Protein AF-J7G1R8-F1 (afdb_monomer_lite)

Organism: NCBI:txid1195612

pLDDT: mean 70.23, std 23.1, range [23.67, 97.12]

Radius of gyration: 23.49 Å; chains: 1; bounding box: 57×50×74 Å

Secondary structure (DSSP, 8-state):
--SS-PPP-----------------------------PPPP----TTGGG---HHHHHHHSPPTTS-HHHHHHHHHT---HHHHHHHHHHTTTT-SHHHHHHHHHHHHHHHH-TTTTHHHHHHHHHHHHHHHHHHHHHHHHHHHHHHHHHHHHHHHHS---HHHHHHHH-SSHHHHHHHHHHHHHHHHHHHHHHHHS-TT---HHHHHHHHHHHHHHH-HHHHHHS-HHHHHHHHHHHT---GGG--TTHHHHHHHHHHHHHHHTTS-HHHHHHHHHHHHHHHHHHHHHHH---GGGGGGTS--PPPP--SS--TTTT-----

Sequence (323 aa):
MFFFIPIYLPGFQSGKNLNRKINSKFNDISFYKLKKKTKPLIQCNKNDWNLIEPNLRKSYKFNIDESVEKSIVKFQLVENPNSFYDFCFINREYLNYCFLYRLTAFKLRTETDLKIKRQTKKIEDFRKKILNNITFIDQPVSQGLILGEKRIKEILQCSLSEKEILGKIGDDIPSISCFWVVLNAALSAWEKKVNVEAPQSHPETYVKLKKIKKIFSHSTKHQKMLVLELKYIDTVLYEKENLAEITNHEADIIEGIRLLNSQLEKLPSNSYAPLLEKTLLINNQILEKKFGSIFKNLNNFGINFPLSKIETNSRLIEIQKNE

Structure (mmCIF, N/CA/C/O backbone):
data_AF-J7G1R8-F1
#
_entry.id   AF-J7G1R8-F1
#
loop_
_atom_site.group_PDB
_atom_site.id
_atom_site.type_symbol
_atom_site.label_atom_id
_atom_site.label_alt_id
_atom_site.label_comp_id
_atom_site.label_asym_id
_atom_site.label_entity_id
_atom_site.label_seq_id
_atom_site.pdbx_PDB_ins_code
_atom_site.Cartn_x
_atom_site.Cartn_y
_atom_site.Cartn_z
_atom_site.occupancy
_atom_site.B_iso_or_equiv
_atom_site.auth_seq_id
_atom_site.auth_comp_id
_atom_site.auth_asym_id
_atom_site.auth_atom_id
_atom_site.pdbx_PDB_model_num
ATOM 1 N N . MET A 1 1 ? -15.250 -4.584 -8.749 1.00 28.78 1 MET A N 1
ATOM 2 C CA . MET A 1 1 ? -14.465 -3.652 -7.909 1.00 28.78 1 MET A CA 1
ATOM 3 C C . MET A 1 1 ? -13.434 -4.495 -7.170 1.00 28.78 1 MET A C 1
ATOM 5 O O . MET A 1 1 ? -13.705 -4.963 -6.076 1.00 28.78 1 MET A O 1
ATOM 9 N N . PHE A 1 2 ? -12.322 -4.808 -7.839 1.00 30.83 2 PHE A N 1
ATOM 10 C CA . PHE A 1 2 ? -11.245 -5.642 -7.299 1.00 30.83 2 PHE A CA 1
ATOM 11 C C . PHE A 1 2 ? -10.143 -4.698 -6.851 1.00 30.83 2 PHE A C 1
ATOM 13 O O . PHE A 1 2 ? -9.563 -4.026 -7.698 1.00 30.83 2 PHE A O 1
ATOM 20 N N . PHE A 1 3 ? -9.922 -4.577 -5.544 1.00 41.44 3 PHE A N 1
ATOM 21 C CA . PHE A 1 3 ? -8.870 -3.690 -5.054 1.00 41.44 3 PHE A CA 1
ATOM 22 C C . PHE A 1 3 ? -7.502 -4.364 -4.999 1.00 41.44 3 PHE A C 1
ATOM 24 O O . PHE A 1 3 ? -6.518 -3.671 -5.209 1.00 41.44 3 PHE A O 1
ATOM 31 N N . PHE A 1 4 ? -7.423 -5.688 -4.868 1.00 36.41 4 PHE A N 1
ATOM 32 C CA . PHE A 1 4 ? -6.176 -6.442 -5.001 1.00 36.41 4 PHE A CA 1
ATOM 33 C C . PHE A 1 4 ? -6.547 -7.853 -5.506 1.00 36.41 4 PHE A C 1
ATOM 35 O O . PHE A 1 4 ? -7.123 -8.632 -4.761 1.00 36.41 4 PHE A O 1
ATOM 42 N N . ILE A 1 5 ? -6.307 -8.122 -6.801 1.00 32.41 5 ILE A N 1
ATOM 43 C CA . ILE A 1 5 ? -6.455 -9.417 -7.519 1.00 32.41 5 ILE A CA 1
ATOM 44 C C . ILE A 1 5 ? -7.897 -9.993 -7.618 1.00 32.41 5 ILE A C 1
ATOM 46 O O . ILE A 1 5 ? -8.641 -10.051 -6.642 1.00 32.41 5 ILE A O 1
ATOM 50 N N . PRO A 1 6 ? -8.357 -10.451 -8.803 1.00 33.84 6 PRO A N 1
ATOM 51 C CA . PRO A 1 6 ? -9.607 -11.197 -8.906 1.00 33.84 6 PRO A CA 1
ATOM 52 C C . PRO A 1 6 ? -9.412 -12.657 -8.498 1.00 33.84 6 PRO A C 1
ATOM 54 O O . PRO A 1 6 ? -8.740 -13.415 -9.195 1.00 33.84 6 PRO A O 1
ATOM 57 N N . ILE A 1 7 ? -10.082 -13.067 -7.421 1.00 33.06 7 ILE A N 1
ATOM 58 C CA . ILE A 1 7 ? -10.315 -14.482 -7.130 1.00 33.06 7 ILE A CA 1
ATOM 59 C C . ILE A 1 7 ? -11.412 -14.985 -8.075 1.00 33.06 7 ILE A C 1
ATOM 61 O O . ILE A 1 7 ? -12.527 -14.458 -8.109 1.00 33.06 7 ILE A O 1
ATOM 65 N N . TYR A 1 8 ? -11.075 -16.017 -8.847 1.00 28.31 8 TYR A N 1
ATOM 66 C CA . TYR A 1 8 ? -12.028 -16.899 -9.511 1.00 28.31 8 TYR A CA 1
ATOM 67 C C . TYR A 1 8 ? -12.950 -17.529 -8.455 1.00 28.31 8 TYR A C 1
ATOM 69 O O . TYR A 1 8 ? -12.495 -18.303 -7.619 1.00 28.31 8 TYR A O 1
ATOM 77 N N . LEU A 1 9 ? -14.250 -17.242 -8.516 1.00 25.75 9 LEU A N 1
ATOM 78 C CA . LEU A 1 9 ? -15.276 -18.071 -7.881 1.00 25.75 9 LEU A CA 1
ATOM 79 C C . LEU A 1 9 ? -15.760 -19.090 -8.926 1.00 25.75 9 LEU A C 1
ATOM 81 O O . LEU A 1 9 ? -16.360 -18.678 -9.923 1.00 25.75 9 LEU A O 1
ATOM 85 N N . PRO A 1 10 ? -15.510 -20.402 -8.763 1.00 24.16 10 PRO A N 1
ATOM 86 C CA . PRO A 1 10 ? -16.123 -21.401 -9.621 1.00 24.16 10 PRO A CA 1
ATOM 87 C C . PRO A 1 10 ? -17.596 -21.539 -9.221 1.00 24.16 10 PRO A C 1
ATOM 89 O O . PRO A 1 10 ? -17.907 -21.860 -8.078 1.00 24.16 10 PRO A O 1
ATOM 92 N N . GLY A 1 11 ? -18.504 -21.302 -10.169 1.00 28.11 11 GLY A N 1
ATOM 93 C CA . GLY A 1 11 ? -19.921 -21.644 -10.012 1.00 28.11 11 GLY A CA 1
ATOM 94 C C . GLY A 1 11 ? -20.884 -20.461 -9.972 1.00 28.11 11 GLY A C 1
ATOM 95 O O . GLY A 1 11 ? -21.587 -20.272 -8.988 1.00 28.11 11 GLY A O 1
ATOM 96 N N . PHE A 1 12 ? -20.996 -19.719 -11.074 1.00 24.77 12 PHE A N 1
ATOM 97 C CA . PHE A 1 12 ? -22.236 -19.005 -11.388 1.00 24.77 12 PHE A CA 1
ATOM 98 C C . PHE A 1 12 ? -22.553 -19.178 -12.877 1.00 24.77 12 PHE A C 1
ATOM 100 O O . PHE A 1 12 ? -22.028 -18.480 -13.741 1.00 24.77 12 PHE A O 1
ATOM 107 N N . GLN A 1 13 ? -23.388 -20.174 -13.179 1.00 33.22 13 GLN A N 1
ATOM 108 C CA . GLN A 1 13 ? -24.055 -20.287 -14.471 1.00 33.22 13 GLN A CA 1
ATOM 109 C C . GLN A 1 13 ? -25.223 -19.298 -14.515 1.00 33.22 13 GLN A C 1
ATOM 111 O O . GLN A 1 13 ? -26.131 -19.363 -13.695 1.00 33.22 13 GLN A O 1
ATOM 116 N N . SER A 1 14 ? -25.213 -18.410 -15.502 1.00 26.56 14 SER A N 1
ATOM 117 C CA . SER A 1 14 ? -26.389 -17.709 -16.029 1.00 26.56 14 SER A CA 1
ATOM 118 C C . SER A 1 14 ? -25.921 -17.044 -17.327 1.00 26.56 14 SER A C 1
ATOM 120 O O . SER A 1 14 ? -25.011 -16.230 -17.293 1.00 26.56 14 SER A O 1
ATOM 122 N N . GLY A 1 15 ? -26.376 -17.380 -18.529 1.00 25.33 15 GLY A N 1
ATOM 123 C CA . GLY A 1 15 ? -27.743 -17.698 -18.907 1.00 25.33 15 GLY A CA 1
ATOM 124 C C . GLY A 1 15 ? -28.253 -16.596 -19.844 1.00 25.33 15 GLY A C 1
ATOM 125 O O . GLY A 1 15 ? -28.649 -15.540 -19.377 1.00 25.33 15 GLY A O 1
ATOM 126 N N . LYS A 1 16 ? -28.282 -16.910 -21.148 1.00 28.16 16 LYS A N 1
ATOM 127 C CA . LYS A 1 16 ? -29.119 -16.336 -22.227 1.00 28.16 16 LYS A CA 1
ATOM 128 C C . LYS A 1 16 ? -28.797 -14.938 -22.806 1.00 28.16 16 LYS A C 1
ATOM 130 O O . LYS A 1 16 ? -29.025 -13.902 -22.200 1.00 28.16 16 LYS A O 1
ATOM 135 N N . ASN A 1 17 ? -28.393 -14.985 -24.083 1.00 30.91 17 ASN A N 1
ATOM 136 C CA . ASN A 1 17 ? -28.860 -14.211 -25.246 1.00 30.91 17 ASN A CA 1
ATOM 137 C C . ASN A 1 17 ? -29.580 -12.874 -25.014 1.00 30.91 17 ASN A C 1
ATOM 139 O O . ASN A 1 17 ? -30.715 -12.867 -24.548 1.00 30.91 17 ASN A O 1
ATOM 143 N N . LEU A 1 18 ? -29.054 -11.803 -25.622 1.00 26.27 18 LEU A N 1
ATOM 144 C CA . LEU A 1 18 ? -29.906 -10.818 -26.295 1.00 26.27 18 LEU A CA 1
ATOM 145 C C . LEU A 1 18 ? -29.179 -10.135 -27.469 1.00 26.27 18 LEU A C 1
ATOM 147 O O . LEU A 1 18 ? -28.314 -9.282 -27.299 1.00 26.27 18 LEU A O 1
ATOM 151 N N . ASN A 1 19 ? -29.581 -10.534 -28.678 1.00 27.33 19 ASN A N 1
ATOM 152 C CA . ASN A 1 19 ? -29.345 -9.840 -29.942 1.00 27.33 19 ASN A CA 1
ATOM 153 C C . ASN A 1 19 ? -29.945 -8.429 -29.902 1.00 27.33 19 ASN A C 1
ATOM 155 O O . ASN A 1 19 ? -31.133 -8.305 -29.614 1.00 27.33 19 ASN A O 1
ATOM 159 N N . ARG A 1 20 ? -29.202 -7.406 -30.344 1.00 28.00 20 ARG A N 1
ATOM 160 C CA . ARG A 1 20 ? -29.782 -6.199 -30.966 1.00 28.00 20 ARG A CA 1
ATOM 161 C C . ARG A 1 20 ? -28.838 -5.611 -32.025 1.00 28.00 20 ARG A C 1
ATOM 163 O O . ARG A 1 20 ? -27.829 -4.995 -31.707 1.00 28.00 20 ARG A O 1
ATOM 170 N N . LYS A 1 21 ? -29.222 -5.792 -33.295 1.00 26.50 21 LYS A N 1
ATOM 171 C CA . LYS A 1 21 ? -28.851 -4.950 -34.448 1.00 26.50 21 LYS A 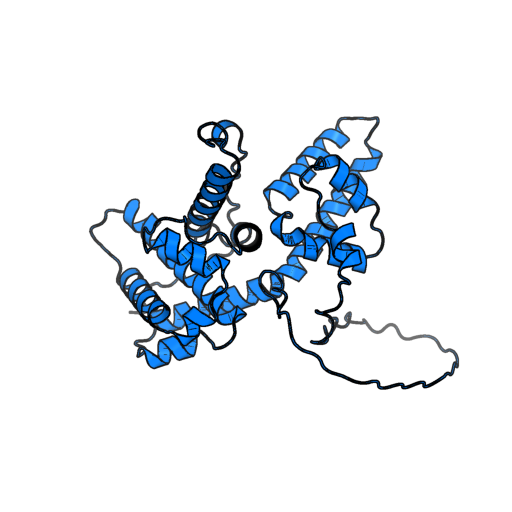CA 1
ATOM 172 C C . L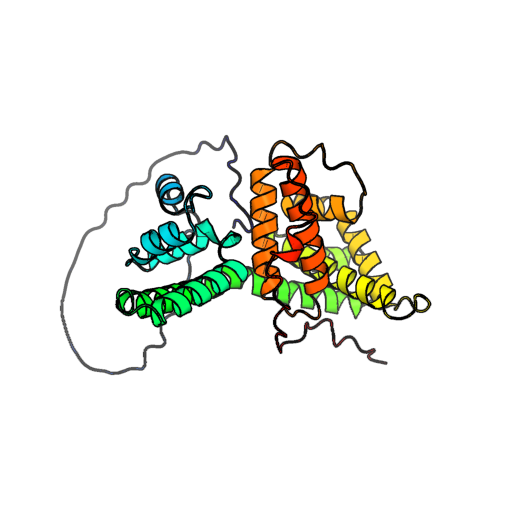YS A 1 21 ? -29.556 -3.597 -34.325 1.00 26.50 21 LYS A C 1
ATOM 174 O O . LYS A 1 21 ? -30.759 -3.648 -34.102 1.00 26.50 21 LYS A O 1
ATOM 179 N N . ILE A 1 22 ? -28.890 -2.471 -34.622 1.00 27.11 22 ILE A N 1
ATOM 180 C CA . ILE A 1 22 ? -29.472 -1.318 -35.353 1.00 27.11 22 ILE A CA 1
ATOM 181 C C . ILE A 1 22 ? -28.384 -0.635 -36.211 1.00 27.11 22 ILE A C 1
ATOM 183 O O . ILE A 1 22 ? -27.266 -0.409 -35.760 1.00 27.11 22 ILE A O 1
ATOM 187 N N . ASN A 1 23 ? -28.765 -0.346 -37.459 1.00 24.30 23 ASN A N 1
ATOM 188 C CA . ASN A 1 23 ? -28.020 0.241 -38.576 1.00 24.30 23 ASN A CA 1
ATOM 189 C C . ASN A 1 23 ? -27.950 1.789 -38.574 1.00 24.30 23 ASN A C 1
ATOM 191 O O . ASN A 1 23 ? -28.878 2.451 -38.127 1.00 24.30 23 ASN A O 1
ATOM 195 N N . SER A 1 24 ? -26.897 2.301 -39.233 1.00 26.92 24 SER A N 1
ATOM 196 C CA . SER A 1 24 ? -26.811 3.421 -40.209 1.00 26.92 24 SER A CA 1
ATOM 197 C C . SER A 1 24 ? -27.509 4.779 -39.972 1.00 26.92 24 SER A C 1
ATOM 199 O O . SER A 1 24 ? -28.735 4.841 -39.933 1.00 26.92 24 SER A O 1
ATOM 201 N N . LYS A 1 25 ? -26.761 5.887 -40.124 1.00 25.50 25 LYS A N 1
ATOM 202 C CA . LYS A 1 25 ? -26.709 6.722 -41.357 1.00 25.50 25 LYS A CA 1
ATOM 203 C C . LYS A 1 25 ? -25.821 7.970 -41.174 1.00 25.50 25 LYS A C 1
ATOM 205 O O . LYS A 1 25 ? -25.826 8.602 -40.125 1.00 25.50 25 LYS A O 1
ATOM 210 N N . PHE A 1 26 ? -25.082 8.287 -42.236 1.00 26.30 26 PHE A N 1
ATOM 211 C CA . PHE A 1 26 ? -24.346 9.529 -42.493 1.00 26.30 26 PHE A CA 1
ATOM 212 C C . PHE A 1 26 ? -25.288 10.731 -42.691 1.00 26.30 26 PHE A C 1
ATOM 214 O O . PHE A 1 26 ? -26.373 10.553 -43.246 1.00 26.30 26 PHE A O 1
ATOM 221 N N . ASN A 1 27 ? -24.837 11.940 -42.325 1.00 24.23 27 ASN A N 1
ATOM 222 C CA . ASN A 1 27 ? -24.759 13.087 -43.244 1.00 24.23 27 ASN A CA 1
ATOM 223 C C . ASN A 1 27 ? -23.961 14.270 -42.657 1.00 24.23 27 ASN A C 1
ATOM 225 O O . ASN A 1 27 ? -23.720 14.362 -41.455 1.00 24.23 27 ASN A O 1
ATOM 229 N N . ASP A 1 28 ? -23.543 15.124 -43.585 1.00 25.61 28 ASP A N 1
ATOM 230 C CA . ASP A 1 28 ? -22.376 16.001 -43.626 1.00 25.61 28 ASP A CA 1
ATOM 231 C C . ASP A 1 28 ? -22.497 17.427 -43.031 1.00 25.61 28 ASP A C 1
ATOM 233 O O . ASP A 1 28 ? -23.560 18.037 -43.010 1.00 25.61 28 ASP A O 1
ATOM 237 N N . ILE A 1 29 ? -21.314 17.940 -42.646 1.00 27.05 29 ILE A N 1
ATOM 238 C CA . ILE A 1 29 ? -20.720 19.292 -42.825 1.00 27.05 29 ILE A CA 1
ATOM 239 C C . ILE A 1 29 ? -21.463 20.555 -42.317 1.00 27.05 29 ILE A C 1
ATOM 241 O O . ILE A 1 29 ? -22.460 21.000 -42.872 1.00 27.05 29 ILE A O 1
ATOM 245 N N . SER A 1 30 ? -20.823 21.291 -41.390 1.00 23.67 30 SER A N 1
ATOM 246 C CA . SER A 1 30 ? -20.343 22.678 -41.624 1.00 23.67 30 SER A CA 1
ATOM 247 C C . SER A 1 30 ? -19.532 23.243 -40.441 1.00 23.67 30 SER A C 1
ATOM 249 O O . SER A 1 30 ? -19.658 22.836 -39.288 1.00 23.67 30 SER A O 1
ATOM 251 N N . PHE A 1 31 ? -18.608 24.136 -40.791 1.00 26.23 31 PHE A N 1
ATOM 252 C CA . PHE A 1 31 ? -17.442 24.599 -40.039 1.00 26.23 31 PHE A CA 1
ATOM 253 C C . PHE A 1 31 ? -17.707 25.880 -39.210 1.00 26.23 31 PHE A C 1
ATOM 255 O O . PHE A 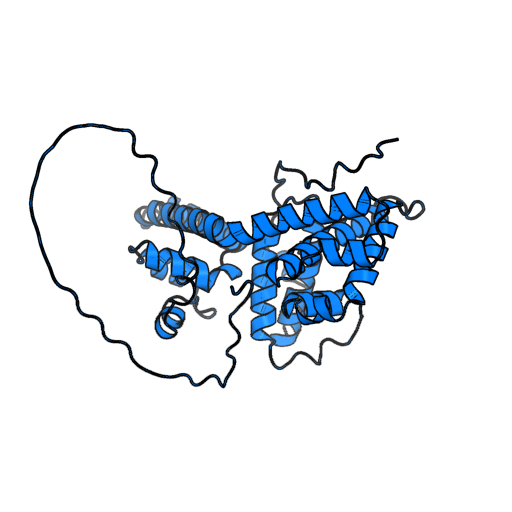1 31 ? -18.602 26.661 -39.509 1.00 26.23 31 PHE A O 1
ATOM 262 N N . TYR A 1 32 ? -16.807 26.124 -38.245 1.00 23.70 32 TYR A N 1
ATOM 263 C CA . TYR A 1 32 ? -16.575 27.340 -37.437 1.00 23.70 32 TYR A CA 1
ATOM 264 C C . TYR A 1 32 ? -17.467 27.613 -36.212 1.00 23.70 32 TYR A C 1
ATOM 266 O O . TYR A 1 32 ? -18.471 28.315 -36.265 1.00 23.70 32 TYR A O 1
ATOM 274 N N . LYS A 1 33 ? -16.943 27.227 -35.039 1.00 25.81 33 LYS A N 1
ATOM 275 C CA . LYS A 1 33 ? -16.678 28.159 -33.923 1.00 25.81 33 LYS A CA 1
ATOM 276 C C . LYS A 1 33 ? -15.764 27.490 -32.892 1.00 25.81 33 LYS A C 1
ATOM 278 O O . LYS A 1 33 ? -16.142 26.526 -32.230 1.00 25.81 33 LYS A O 1
ATOM 283 N N . LEU A 1 34 ? -14.551 28.027 -32.763 1.00 32.03 34 LEU A N 1
ATOM 284 C CA . LEU A 1 34 ? -13.609 27.754 -31.678 1.00 32.03 34 LEU A CA 1
ATOM 285 C C . LEU A 1 34 ? -14.272 28.089 -30.332 1.00 32.03 34 LEU A C 1
ATOM 287 O O . LEU A 1 34 ? -14.246 29.227 -29.873 1.00 32.03 34 LEU A O 1
ATOM 291 N N . LYS A 1 35 ? -14.870 27.088 -29.685 1.00 25.78 35 LYS A N 1
ATOM 292 C CA . LYS A 1 35 ? -15.133 27.103 -28.245 1.00 25.78 35 LYS A CA 1
ATOM 293 C C . LYS A 1 35 ? -14.132 26.168 -27.586 1.00 25.78 35 LYS A C 1
ATOM 295 O O . LYS A 1 35 ? -14.016 25.011 -27.984 1.00 25.78 35 LYS A O 1
ATOM 300 N N . LYS A 1 36 ? -13.408 26.693 -26.591 1.00 31.22 36 LYS A N 1
ATOM 301 C CA . LYS A 1 36 ? -12.546 25.945 -25.667 1.00 31.22 36 LYS A CA 1
ATOM 302 C C . LYS A 1 36 ? -13.295 24.692 -25.194 1.00 31.22 36 LYS A C 1
ATOM 304 O O . LYS A 1 36 ? -14.153 24.781 -24.322 1.00 31.22 36 LYS A O 1
ATOM 309 N N . LYS A 1 37 ? -12.993 23.536 -25.790 1.00 27.56 37 LYS A N 1
ATOM 310 C CA . LYS A 1 37 ? -13.440 22.241 -25.281 1.00 27.56 37 LYS A CA 1
ATOM 311 C C . LYS A 1 37 ? -12.572 21.926 -24.071 1.00 27.56 37 LYS A C 1
ATOM 313 O O . LYS A 1 37 ? -11.426 21.507 -24.209 1.00 27.56 37 LYS A O 1
ATOM 318 N N . THR A 1 38 ? -13.128 22.139 -22.885 1.00 31.05 38 THR A N 1
ATOM 319 C CA . THR A 1 38 ? -12.815 21.290 -21.739 1.00 31.05 38 THR A CA 1
ATOM 320 C C . THR A 1 38 ? -12.896 19.845 -22.228 1.00 31.05 38 THR A C 1
ATOM 322 O O . THR A 1 38 ? -13.922 19.420 -22.764 1.00 31.05 38 THR A O 1
ATOM 325 N N . LYS A 1 39 ? -11.781 19.106 -22.157 1.00 28.64 39 LYS A N 1
ATOM 326 C CA . LYS A 1 39 ? -11.807 17.662 -22.406 1.00 28.64 39 LYS A CA 1
ATOM 327 C C . LYS A 1 39 ? -12.874 17.081 -21.471 1.00 28.64 39 LYS A C 1
ATOM 329 O O . LYS A 1 39 ? -12.787 17.354 -20.272 1.00 28.64 39 LYS A O 1
ATOM 334 N N . PRO A 1 40 ? -13.874 16.338 -21.968 1.00 28.67 40 PRO A N 1
ATOM 335 C CA . PRO A 1 40 ? -14.771 15.643 -21.068 1.00 28.67 40 PRO A CA 1
ATOM 336 C C . PRO A 1 40 ? -13.919 14.669 -20.253 1.00 28.67 40 PRO A C 1
ATOM 338 O O . PRO A 1 40 ? -13.144 13.891 -20.815 1.00 28.67 40 PRO A O 1
ATOM 341 N N . LEU A 1 41 ? -14.027 14.766 -18.926 1.00 29.67 41 LEU A N 1
ATOM 342 C CA . LEU A 1 41 ? -13.663 13.678 -18.028 1.00 29.67 41 LEU A CA 1
ATOM 343 C C . LEU A 1 41 ? -14.315 12.424 -18.599 1.00 29.67 41 LEU A C 1
ATOM 345 O O . LEU A 1 41 ? -15.537 12.384 -18.746 1.00 29.67 41 LEU A O 1
ATOM 349 N N . ILE A 1 42 ? -13.493 11.450 -18.983 1.00 32.44 42 ILE A N 1
ATOM 350 C CA . ILE A 1 42 ? -13.954 10.126 -19.379 1.00 32.44 42 ILE A CA 1
ATOM 351 C C . ILE A 1 42 ? -14.781 9.618 -18.196 1.00 32.44 42 ILE A C 1
ATOM 353 O O . ILE A 1 42 ? -14.235 9.284 -17.144 1.00 32.44 42 ILE A O 1
ATOM 357 N N . GLN A 1 43 ? -16.107 9.652 -18.334 1.00 27.83 43 GLN A N 1
ATOM 358 C CA . GLN A 1 43 ? -17.014 8.986 -17.414 1.00 27.83 43 GLN A CA 1
ATOM 359 C C . GLN A 1 43 ? -16.768 7.496 -17.605 1.00 27.83 43 GLN A C 1
ATOM 361 O O . GLN A 1 43 ? -17.236 6.890 -18.563 1.00 27.83 43 GLN A O 1
ATOM 366 N N . CYS A 1 44 ? -15.953 6.938 -16.717 1.00 30.47 44 CYS A N 1
ATOM 367 C CA . CYS A 1 44 ? -15.704 5.513 -16.650 1.00 30.47 44 CYS A CA 1
ATOM 368 C C . CYS A 1 44 ? -17.017 4.848 -16.221 1.00 30.47 44 CYS A C 1
ATOM 370 O O . CYS A 1 44 ? -17.455 5.004 -15.075 1.00 30.47 44 CYS A O 1
ATOM 372 N N . ASN A 1 45 ? -17.688 4.170 -17.153 1.00 28.42 45 ASN A N 1
ATOM 373 C CA . ASN A 1 45 ? -18.884 3.408 -16.837 1.00 28.42 45 ASN A CA 1
ATOM 374 C C . ASN A 1 45 ? -18.488 2.284 -15.872 1.00 28.42 45 ASN A C 1
ATOM 376 O O . ASN A 1 45 ? -17.463 1.626 -16.043 1.00 28.42 45 ASN A O 1
ATOM 380 N N . LYS A 1 46 ? -19.316 2.024 -14.852 1.00 32.81 46 LYS A N 1
ATOM 381 C CA . LYS A 1 46 ? -19.072 0.977 -13.838 1.00 32.81 46 LYS A CA 1
ATOM 382 C C . LYS A 1 46 ? -18.868 -0.436 -14.428 1.00 32.81 46 LYS A C 1
ATOM 384 O O . LYS A 1 46 ? -18.403 -1.313 -13.705 1.00 32.81 46 LYS A O 1
ATOM 389 N N . ASN A 1 47 ? -19.157 -0.638 -15.716 1.00 34.38 47 ASN A N 1
ATOM 390 C CA . ASN A 1 47 ? -19.076 -1.916 -16.424 1.00 34.38 47 ASN A CA 1
ATOM 391 C C . ASN A 1 47 ? -17.777 -2.138 -17.227 1.00 34.38 47 ASN A C 1
ATOM 393 O O . ASN A 1 47 ? -17.552 -3.261 -17.668 1.00 34.38 47 ASN A O 1
ATOM 397 N N . ASP A 1 48 ? -16.899 -1.138 -17.377 1.00 35.44 48 ASP A N 1
ATOM 398 C CA . ASP A 1 48 ? -15.685 -1.278 -18.210 1.00 35.44 48 ASP A CA 1
ATOM 399 C C . ASP A 1 48 ? -14.543 -2.045 -17.509 1.00 35.44 48 ASP A C 1
ATOM 401 O O . ASP A 1 48 ? -13.569 -2.460 -18.129 1.00 35.44 48 ASP A O 1
ATOM 405 N N . TRP A 1 49 ? -14.678 -2.306 -16.207 1.00 39.31 49 TRP A N 1
ATOM 406 C CA . TRP A 1 49 ? -13.624 -2.897 -15.374 1.00 39.31 49 TRP A CA 1
ATOM 407 C C . TRP A 1 49 ? -13.540 -4.432 -15.433 1.00 39.31 49 TRP A C 1
ATOM 409 O O . TRP A 1 49 ? -12.665 -5.021 -14.800 1.00 39.31 49 TRP A O 1
ATOM 419 N N . ASN A 1 50 ? -14.430 -5.085 -16.189 1.00 40.41 50 ASN A N 1
ATOM 420 C CA . ASN A 1 50 ? -14.446 -6.541 -16.388 1.00 40.41 50 ASN A CA 1
ATOM 421 C C . ASN A 1 50 ? -13.832 -6.991 -17.734 1.00 40.41 50 ASN A C 1
ATOM 423 O O . ASN A 1 50 ? -13.978 -8.152 -18.105 1.00 40.41 50 ASN A O 1
ATOM 427 N N . LEU A 1 51 ? -13.144 -6.114 -18.473 1.00 46.03 51 LEU A N 1
ATOM 428 C CA . LEU A 1 51 ? -12.792 -6.345 -19.883 1.00 46.03 51 LEU A CA 1
ATOM 429 C C . LEU A 1 51 ? -11.283 -6.427 -20.160 1.00 46.03 51 LEU A C 1
ATOM 431 O O . LEU A 1 51 ? -10.801 -5.847 -21.125 1.00 46.03 51 LEU A O 1
ATOM 435 N N . ILE A 1 52 ? -10.524 -7.190 -19.371 1.00 51.50 52 ILE A N 1
ATOM 436 C CA . ILE A 1 52 ? -9.247 -7.708 -19.888 1.00 51.50 52 ILE A CA 1
ATOM 437 C C . ILE A 1 52 ? -9.425 -9.200 -20.099 1.00 51.50 52 ILE A C 1
ATOM 439 O O . ILE A 1 52 ? -9.483 -9.961 -19.129 1.00 51.50 52 ILE A O 1
ATOM 443 N N . GLU A 1 53 ? -9.523 -9.611 -21.364 1.00 50.59 53 GLU A N 1
ATOM 444 C CA . GLU A 1 53 ? -9.631 -11.025 -21.706 1.00 50.59 53 GLU A CA 1
ATOM 445 C C . GLU A 1 53 ? -8.477 -11.812 -21.053 1.00 50.59 53 GLU A C 1
ATOM 447 O O . GLU A 1 53 ? -7.325 -11.358 -21.075 1.00 50.59 53 GLU A O 1
ATOM 452 N N . PRO A 1 54 ? -8.730 -13.006 -20.489 1.00 54.81 54 PRO A N 1
ATOM 453 C CA . PRO A 1 54 ? -7.702 -13.809 -19.820 1.00 54.81 54 PRO A CA 1
ATOM 454 C C . PRO A 1 54 ? -6.456 -14.065 -20.684 1.00 54.81 54 PRO A C 1
ATOM 456 O O . PRO A 1 54 ? -5.342 -14.158 -20.166 1.00 54.81 54 PRO A O 1
ATOM 459 N N . ASN A 1 55 ? -6.636 -14.131 -22.005 1.00 53.16 55 ASN A N 1
ATOM 460 C CA . ASN A 1 55 ? -5.557 -14.311 -22.973 1.00 53.16 55 ASN A CA 1
ATOM 461 C C . ASN A 1 55 ? -4.678 -13.056 -23.112 1.00 53.16 55 ASN A C 1
ATOM 463 O O . ASN A 1 55 ? -3.454 -13.179 -23.152 1.00 53.16 55 ASN A O 1
ATOM 467 N N . LEU A 1 56 ? -5.273 -11.856 -23.082 1.00 56.47 56 LEU A N 1
ATOM 468 C CA . LEU A 1 56 ? -4.541 -10.583 -23.078 1.00 56.47 56 LEU A CA 1
ATOM 469 C C . LEU A 1 56 ? -3.745 -10.397 -21.777 1.00 56.47 56 LEU A C 1
ATOM 471 O O . LEU A 1 56 ? -2.620 -9.897 -21.798 1.00 56.47 56 LEU A O 1
ATOM 475 N N . ARG A 1 57 ? -4.266 -10.876 -20.636 1.00 60.12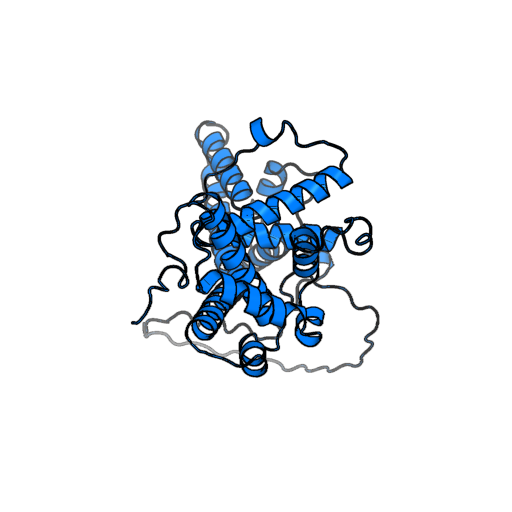 57 ARG A N 1
ATOM 476 C CA . ARG A 1 57 ? -3.516 -10.840 -19.368 1.00 60.12 57 ARG A CA 1
ATOM 477 C C . ARG A 1 57 ? -2.193 -11.595 -19.439 1.00 60.12 57 ARG A C 1
ATOM 479 O O . ARG A 1 57 ? -1.177 -11.078 -18.981 1.00 60.12 57 ARG A O 1
ATOM 486 N N . LYS A 1 58 ? -2.188 -12.791 -20.036 1.00 64.19 58 LYS A N 1
ATOM 487 C CA . LYS A 1 58 ? -0.965 -13.596 -20.189 1.00 64.19 58 LYS A CA 1
ATOM 488 C C . LYS A 1 58 ? 0.062 -12.929 -21.105 1.00 64.19 58 LYS A C 1
ATOM 490 O O . LYS A 1 58 ? 1.251 -13.040 -20.838 1.00 64.19 58 LYS A O 1
ATOM 495 N N . SER A 1 59 ? -0.371 -12.222 -22.151 1.00 65.12 59 SER A N 1
ATOM 496 C CA . SER A 1 59 ? 0.558 -11.547 -23.068 1.00 65.12 59 SER A CA 1
ATOM 497 C C . SER A 1 59 ? 1.234 -10.313 -22.466 1.00 65.12 59 SER A C 1
ATOM 499 O O . SER A 1 59 ? 2.353 -9.988 -22.867 1.00 65.12 59 SER A O 1
ATOM 501 N N . TYR A 1 60 ? 0.575 -9.635 -21.518 1.00 70.94 60 TYR A N 1
ATOM 502 C CA . TYR A 1 60 ? 1.084 -8.401 -20.912 1.00 70.94 60 TYR A CA 1
ATOM 503 C C . TYR A 1 60 ? 1.782 -8.593 -19.564 1.00 70.94 60 TYR A C 1
ATOM 505 O O . TYR A 1 60 ? 2.516 -7.694 -19.161 1.00 70.94 60 TYR A O 1
ATOM 513 N N . LYS A 1 61 ? 1.577 -9.710 -18.855 1.00 74.12 61 LYS A N 1
ATOM 514 C CA . LYS A 1 61 ? 2.223 -9.940 -17.553 1.00 74.12 61 LYS A CA 1
ATOM 515 C C . LYS A 1 61 ? 3.745 -10.054 -17.719 1.00 74.12 61 LYS A C 1
ATOM 517 O O . LYS A 1 61 ? 4.223 -10.709 -18.647 1.00 74.12 61 LYS A O 1
ATOM 522 N N . PHE A 1 62 ? 4.505 -9.409 -16.835 1.00 71.00 62 PHE A N 1
ATOM 523 C CA . PHE A 1 62 ? 5.952 -9.564 -16.770 1.00 71.00 62 PHE A CA 1
ATOM 524 C C . PHE A 1 62 ? 6.284 -11.034 -16.550 1.00 71.00 62 PHE A C 1
ATOM 526 O O . PHE A 1 62 ? 5.762 -11.672 -15.632 1.00 71.00 62 PHE A O 1
ATOM 533 N N . ASN A 1 63 ? 7.176 -11.558 -17.384 1.00 68.62 63 ASN A N 1
ATOM 534 C CA . ASN A 1 63 ? 7.802 -12.830 -17.094 1.00 68.62 63 ASN A CA 1
ATOM 535 C C . ASN A 1 63 ? 8.940 -12.574 -16.101 1.00 68.62 63 ASN A C 1
ATOM 537 O O . ASN A 1 63 ? 9.887 -11.861 -16.421 1.00 68.62 63 ASN A O 1
ATOM 541 N N . ILE A 1 64 ? 8.828 -13.130 -14.896 1.00 62.00 64 ILE A N 1
ATOM 542 C CA . ILE A 1 64 ? 9.812 -12.946 -13.820 1.00 62.00 64 ILE A CA 1
ATOM 543 C C . ILE A 1 64 ? 11.172 -13.554 -14.211 1.00 62.00 64 ILE A C 1
ATOM 545 O O . ILE A 1 64 ? 12.206 -13.066 -13.761 1.00 62.00 64 ILE A O 1
ATOM 549 N N . ASP A 1 65 ? 11.172 -14.551 -15.102 1.00 61.75 65 ASP A N 1
ATOM 550 C CA . ASP A 1 65 ? 12.384 -15.201 -15.617 1.00 61.75 65 ASP A CA 1
ATOM 551 C C . ASP A 1 65 ? 13.062 -14.395 -16.742 1.00 61.75 65 ASP A C 1
ATOM 553 O O . ASP A 1 65 ? 14.188 -14.687 -17.151 1.00 61.75 65 ASP A O 1
ATOM 557 N N . GLU A 1 66 ? 12.387 -13.373 -17.276 1.00 67.19 66 GLU A N 1
ATOM 558 C CA .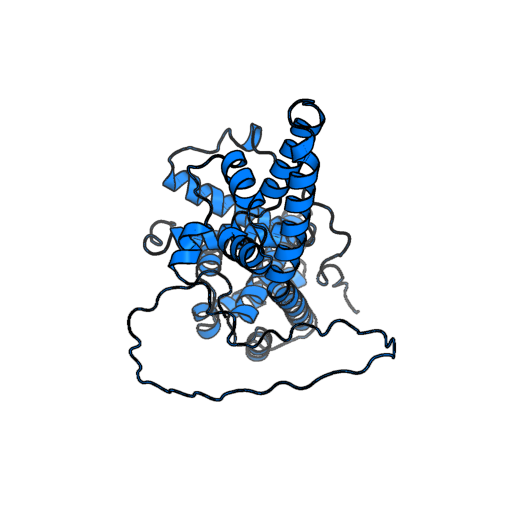 GLU A 1 66 ? 12.921 -12.509 -18.323 1.00 67.19 66 GLU A CA 1
ATOM 559 C C . GLU A 1 66 ? 13.661 -11.312 -17.710 1.00 67.19 66 GLU A C 1
ATOM 561 O O . GLU A 1 66 ? 13.231 -10.721 -16.718 1.00 67.19 66 GLU A O 1
ATOM 566 N N . SER A 1 67 ? 14.789 -10.909 -18.309 1.00 66.62 67 SER A N 1
ATOM 567 C CA . SER A 1 67 ? 15.513 -9.742 -17.803 1.00 66.62 67 SER A CA 1
ATOM 568 C C . SER A 1 67 ? 14.643 -8.485 -17.906 1.00 66.62 67 SER A C 1
ATOM 570 O O . SER A 1 67 ? 13.860 -8.307 -18.849 1.00 66.62 67 SER A O 1
ATOM 572 N N . VAL A 1 68 ? 14.801 -7.582 -16.936 1.00 62.03 68 VAL A N 1
ATOM 573 C CA . VAL A 1 68 ? 14.061 -6.314 -16.890 1.00 62.03 68 VAL A CA 1
ATOM 574 C C . VAL A 1 68 ? 14.267 -5.534 -18.192 1.00 62.03 68 VAL A C 1
ATOM 576 O O . VAL A 1 68 ? 13.317 -4.975 -18.727 1.00 62.03 68 VAL A O 1
ATOM 579 N N . GLU A 1 69 ? 15.472 -5.562 -18.763 1.00 65.88 69 GLU A N 1
ATOM 580 C CA . GLU A 1 69 ? 15.805 -4.921 -20.037 1.00 65.88 69 GLU A CA 1
ATOM 581 C C . GLU A 1 69 ? 15.023 -5.499 -21.219 1.00 65.88 69 GLU A C 1
ATOM 583 O O . GLU A 1 69 ? 14.484 -4.734 -22.019 1.00 65.88 69 GLU A O 1
ATOM 588 N N . LYS A 1 70 ? 14.922 -6.830 -21.332 1.00 69.06 70 LYS A N 1
ATOM 589 C CA . LYS A 1 70 ? 14.148 -7.474 -22.404 1.00 69.06 70 LYS A CA 1
ATOM 590 C C . LYS A 1 70 ? 12.664 -7.143 -22.286 1.00 69.06 70 LYS A C 1
ATOM 592 O O . LYS A 1 70 ? 12.029 -6.778 -23.276 1.00 69.06 70 LYS A O 1
ATOM 597 N N . SER A 1 71 ? 12.151 -7.153 -21.058 1.00 66.50 71 SER A N 1
ATOM 598 C CA . SER A 1 71 ? 10.779 -6.747 -20.776 1.00 66.50 71 SER A CA 1
ATOM 599 C C . SER A 1 71 ? 10.533 -5.279 -21.158 1.00 66.50 71 SER A C 1
ATOM 601 O O . SER A 1 71 ? 9.562 -4.973 -21.844 1.00 66.50 71 SER A O 1
ATOM 603 N N . ILE A 1 72 ? 11.442 -4.362 -20.803 1.00 66.56 72 ILE A N 1
ATOM 604 C CA . ILE A 1 72 ? 11.359 -2.942 -21.189 1.00 66.56 72 ILE A CA 1
ATOM 605 C C . ILE A 1 72 ? 11.292 -2.788 -22.711 1.00 66.56 72 ILE A C 1
ATOM 607 O O . ILE A 1 72 ? 10.437 -2.056 -23.207 1.00 66.56 72 ILE A O 1
ATOM 611 N N . VAL A 1 73 ? 12.159 -3.480 -23.458 1.00 67.62 73 VAL A N 1
ATOM 612 C CA . VAL A 1 73 ? 12.175 -3.416 -24.929 1.00 67.62 73 VAL A CA 1
ATOM 613 C C . VAL A 1 73 ? 10.850 -3.903 -25.511 1.00 67.62 73 VAL A C 1
ATOM 615 O O . VAL A 1 73 ? 10.286 -3.237 -26.377 1.00 67.62 73 VAL A O 1
ATOM 618 N N . LYS A 1 74 ? 10.313 -5.016 -25.003 1.00 68.75 74 LYS A N 1
ATOM 619 C CA . LYS A 1 74 ? 9.027 -5.572 -25.440 1.00 68.75 74 LYS A CA 1
ATOM 620 C C . LYS A 1 74 ? 7.873 -4.586 -25.234 1.00 68.75 74 LYS A C 1
ATOM 622 O O . LYS A 1 74 ? 7.051 -4.408 -26.128 1.00 68.75 74 LYS A O 1
ATOM 627 N N . PHE A 1 75 ? 7.831 -3.902 -24.091 1.00 68.62 75 PHE A N 1
ATOM 628 C CA . PHE A 1 75 ? 6.730 -2.991 -23.761 1.00 68.62 75 PHE A CA 1
ATOM 629 C C . PHE A 1 75 ? 6.877 -1.583 -24.343 1.00 68.62 75 PHE A C 1
ATOM 631 O O . PHE A 1 75 ? 5.877 -0.889 -24.521 1.00 68.62 75 PHE A O 1
ATOM 638 N N . GLN A 1 76 ? 8.085 -1.170 -24.736 1.00 66.50 76 GLN A N 1
ATOM 639 C CA . GLN A 1 76 ? 8.279 0.042 -25.540 1.00 66.50 76 GLN A CA 1
ATOM 640 C C . GLN A 1 76 ? 7.601 -0.032 -26.915 1.00 66.50 76 GLN A C 1
ATOM 642 O O . GLN A 1 76 ? 7.333 1.013 -27.506 1.00 66.50 76 GLN A O 1
ATOM 647 N N . LEU A 1 77 ? 7.322 -1.239 -27.419 1.00 64.69 77 LEU A N 1
ATOM 648 C CA . LEU A 1 77 ? 6.656 -1.468 -28.704 1.00 64.69 77 LEU A CA 1
ATOM 649 C C . LEU A 1 77 ? 5.123 -1.380 -28.616 1.00 64.69 77 LEU A C 1
ATOM 651 O O . LEU A 1 77 ? 4.446 -1.449 -29.638 1.00 64.69 77 LEU A O 1
ATOM 655 N N . VAL A 1 78 ? 4.557 -1.212 -27.415 1.00 68.44 78 VAL A N 1
ATOM 656 C CA . VAL A 1 78 ? 3.109 -1.052 -27.236 1.00 68.44 78 VAL A CA 1
ATOM 657 C C . VAL A 1 78 ? 2.718 0.393 -27.560 1.00 68.44 78 VAL A C 1
ATOM 659 O O . VAL A 1 78 ? 2.847 1.302 -26.737 1.00 68.44 78 VAL A O 1
ATOM 662 N N . GLU A 1 79 ? 2.254 0.614 -28.791 1.00 62.75 79 GLU A N 1
ATOM 663 C CA . GLU A 1 79 ? 1.872 1.945 -29.286 1.00 62.75 79 GLU A CA 1
ATOM 664 C C . GLU A 1 79 ? 0.435 2.345 -28.919 1.00 62.75 79 GLU A C 1
ATOM 666 O O . GLU A 1 79 ? 0.155 3.532 -28.741 1.00 62.75 79 GLU A O 1
ATOM 671 N N . ASN A 1 80 ? -0.469 1.373 -28.748 1.00 76.06 80 ASN A N 1
ATOM 672 C CA . ASN A 1 80 ? -1.869 1.631 -28.416 1.00 76.06 80 ASN A CA 1
ATOM 673 C C . ASN A 1 80 ? -2.019 2.097 -26.947 1.00 76.06 80 ASN A C 1
ATOM 675 O O . ASN A 1 80 ? -1.643 1.350 -26.037 1.00 76.06 80 ASN A O 1
ATOM 679 N N . PRO A 1 81 ? -2.602 3.288 -26.685 1.00 70.75 81 PRO A N 1
ATOM 680 C CA . PRO A 1 81 ? -2.810 3.801 -25.330 1.00 70.75 81 PRO A CA 1
ATOM 681 C C . PRO A 1 81 ? -3.594 2.861 -24.404 1.00 70.75 81 PRO A C 1
ATOM 683 O O . PRO A 1 81 ? -3.230 2.740 -23.237 1.00 70.75 81 PRO A O 1
ATOM 686 N N . ASN A 1 82 ? -4.622 2.173 -24.913 1.00 74.31 82 ASN A N 1
ATOM 687 C CA . ASN A 1 82 ? -5.443 1.266 -24.102 1.00 74.31 82 ASN A CA 1
ATOM 688 C C . ASN A 1 82 ? -4.645 0.019 -23.703 1.00 74.31 82 ASN A C 1
ATOM 690 O O . ASN A 1 82 ? -4.620 -0.358 -22.538 1.00 74.31 82 ASN A O 1
ATOM 694 N N . SER A 1 83 ? -3.887 -0.551 -24.641 1.00 78.69 83 SER A N 1
ATOM 695 C CA . SER A 1 83 ? -3.006 -1.691 -24.367 1.00 78.69 83 SER A CA 1
ATOM 696 C C . SER A 1 83 ? -1.894 -1.345 -23.373 1.00 78.69 83 SER A C 1
ATOM 698 O O . SER A 1 83 ? -1.479 -2.188 -22.582 1.00 78.69 83 SER A O 1
ATOM 700 N N . PHE A 1 84 ? -1.417 -0.097 -23.385 1.00 83.19 84 PHE A N 1
ATOM 701 C CA . PHE A 1 84 ? -0.433 0.377 -22.416 1.00 83.19 84 PHE A CA 1
ATOM 702 C C . PHE A 1 84 ? -1.034 0.554 -21.016 1.00 83.19 84 PHE A C 1
ATOM 704 O O . PHE A 1 84 ? -0.389 0.219 -20.023 1.00 83.19 84 PHE A O 1
ATOM 711 N N . TYR A 1 85 ? -2.265 1.064 -20.935 1.00 84.94 85 TYR A N 1
ATOM 712 C CA . TYR A 1 85 ? -3.007 1.140 -19.680 1.00 84.94 85 TYR A CA 1
ATOM 713 C C . TYR A 1 85 ? -3.201 -0.252 -19.070 1.00 84.94 85 TYR A C 1
ATOM 715 O O . TYR A 1 85 ? -2.828 -0.461 -17.915 1.00 84.94 85 TYR A O 1
ATOM 723 N N . ASP A 1 86 ? -3.685 -1.213 -19.862 1.00 83.06 86 ASP A N 1
ATOM 724 C CA . ASP A 1 86 ? -3.885 -2.598 -19.427 1.00 83.06 86 ASP A CA 1
ATOM 725 C C . ASP A 1 86 ? -2.574 -3.224 -18.952 1.00 83.06 86 ASP A C 1
ATOM 727 O O . ASP A 1 86 ? -2.524 -3.843 -17.890 1.00 83.06 86 ASP A O 1
ATOM 731 N N . PHE A 1 87 ? -1.483 -2.999 -19.689 1.00 84.69 87 PHE A N 1
ATOM 732 C CA . PHE A 1 87 ? -0.146 -3.409 -19.272 1.00 84.69 87 PHE A CA 1
ATOM 733 C C . PHE A 1 87 ? 0.231 -2.840 -17.896 1.00 84.69 87 PHE A C 1
ATOM 735 O O . PHE A 1 87 ? 0.674 -3.592 -17.024 1.00 84.69 87 PHE A O 1
ATOM 742 N N . CYS A 1 88 ? 0.049 -1.532 -17.681 1.00 87.38 88 CYS A N 1
ATOM 743 C CA . CYS A 1 88 ? 0.343 -0.905 -16.394 1.00 87.38 88 CYS A CA 1
ATOM 744 C C . CYS A 1 88 ? -0.557 -1.420 -15.269 1.00 87.38 88 CYS A C 1
ATOM 746 O O . CYS A 1 88 ? -0.093 -1.541 -14.138 1.00 87.38 88 CYS A O 1
ATOM 748 N N . PHE A 1 89 ? -1.818 -1.715 -15.572 1.00 86.44 89 PHE A N 1
ATOM 749 C CA . PHE A 1 89 ? -2.787 -2.224 -14.612 1.00 86.44 89 PHE A CA 1
ATOM 750 C C . PHE A 1 89 ? -2.461 -3.657 -14.176 1.00 86.44 89 PHE A C 1
ATOM 752 O O . PHE A 1 89 ? -2.413 -3.933 -12.982 1.00 86.44 89 PHE A O 1
ATOM 759 N N . ILE A 1 90 ? -2.178 -4.550 -15.130 1.00 84.88 90 ILE A N 1
ATOM 760 C CA . ILE A 1 90 ? -1.874 -5.970 -14.877 1.00 84.88 90 ILE A CA 1
ATOM 761 C C . ILE A 1 90 ? -0.586 -6.150 -14.075 1.00 84.88 90 ILE A C 1
ATOM 763 O O . ILE A 1 90 ? -0.477 -7.119 -13.337 1.00 84.88 90 ILE A O 1
ATOM 767 N N . ASN A 1 91 ? 0.383 -5.254 -14.257 1.00 84.69 91 ASN A N 1
ATOM 768 C CA . ASN A 1 91 ? 1.714 -5.361 -13.661 1.00 84.69 91 ASN A CA 1
ATOM 769 C C . ASN A 1 91 ? 1.955 -4.344 -12.549 1.00 84.69 91 ASN A C 1
ATOM 771 O O . ASN A 1 91 ? 3.107 -4.043 -12.221 1.00 84.69 91 ASN A O 1
ATOM 775 N N . ARG A 1 92 ? 0.895 -3.726 -12.028 1.00 87.62 92 ARG A N 1
ATOM 776 C CA . ARG A 1 92 ? 1.005 -2.579 -11.133 1.00 87.62 92 ARG A CA 1
ATOM 777 C C . ARG A 1 92 ? 1.896 -2.876 -9.920 1.00 87.62 92 ARG A C 1
ATOM 779 O O . ARG A 1 92 ? 2.652 -1.993 -9.521 1.00 87.62 92 ARG A O 1
ATOM 786 N N . GLU A 1 93 ? 1.869 -4.091 -9.388 1.00 85.19 93 GLU A N 1
ATOM 787 C CA . GLU A 1 93 ? 2.692 -4.599 -8.284 1.00 85.19 93 GLU A CA 1
ATOM 788 C C . GLU A 1 93 ? 4.205 -4.613 -8.571 1.00 85.19 93 GLU A C 1
ATOM 790 O O . GLU A 1 93 ? 5.010 -4.551 -7.643 1.00 85.19 93 GLU A O 1
ATOM 795 N N . TYR A 1 94 ? 4.604 -4.660 -9.845 1.00 82.94 94 TYR A N 1
ATOM 796 C CA . TYR A 1 94 ? 6.006 -4.612 -10.279 1.00 82.94 94 TYR A CA 1
ATOM 797 C C . TYR A 1 94 ? 6.474 -3.200 -10.630 1.00 82.94 94 TYR A C 1
ATOM 799 O O . TYR A 1 94 ? 7.675 -2.926 -10.654 1.00 82.94 94 TYR A O 1
ATOM 807 N N . LEU A 1 95 ? 5.544 -2.284 -10.904 1.00 85.62 95 LEU A N 1
ATOM 808 C CA . LEU A 1 95 ? 5.839 -0.909 -11.300 1.00 85.62 95 LEU A CA 1
ATOM 809 C C . LEU A 1 95 ? 6.040 0.003 -10.075 1.00 85.62 95 LEU A C 1
ATOM 811 O O . LEU A 1 95 ? 5.365 1.021 -9.904 1.00 85.62 95 LEU A O 1
ATOM 815 N N . ASN A 1 96 ? 6.964 -0.393 -9.203 1.00 81.31 96 ASN A N 1
ATOM 816 C CA . ASN A 1 96 ? 7.320 0.305 -7.968 1.00 81.31 96 ASN A CA 1
ATOM 817 C C . ASN A 1 96 ? 8.444 1.338 -8.175 1.00 81.31 96 ASN A C 1
ATOM 819 O O . ASN A 1 96 ? 8.970 1.513 -9.282 1.00 81.31 96 ASN A O 1
ATOM 823 N N . TYR A 1 97 ? 8.826 2.043 -7.108 1.00 78.88 97 TYR A N 1
ATOM 824 C CA . TYR A 1 97 ? 9.882 3.052 -7.171 1.00 78.88 97 TYR A CA 1
ATOM 825 C C . TYR A 1 97 ? 11.228 2.459 -7.618 1.00 78.88 97 TYR A C 1
ATOM 827 O O . TYR A 1 97 ? 11.926 3.052 -8.444 1.00 78.88 97 TYR A O 1
ATOM 835 N N . CYS A 1 98 ? 11.556 1.245 -7.166 1.00 77.75 98 CYS A N 1
ATOM 836 C CA . CYS A 1 98 ? 12.759 0.523 -7.586 1.00 77.75 98 CYS A CA 1
ATOM 837 C C . CYS A 1 98 ? 12.785 0.255 -9.100 1.00 77.75 98 CYS A C 1
ATOM 839 O O . CYS A 1 98 ? 13.821 0.436 -9.743 1.00 77.75 98 CYS A O 1
ATOM 841 N N . PHE A 1 99 ? 11.657 -0.132 -9.699 1.00 82.69 99 PHE A N 1
ATOM 842 C CA . PHE A 1 99 ? 11.545 -0.312 -11.146 1.00 82.69 99 PHE A CA 1
ATOM 843 C C . PHE A 1 99 ? 11.749 1.010 -11.892 1.00 82.69 99 PHE A C 1
ATOM 845 O O . PHE A 1 99 ? 12.536 1.079 -12.839 1.00 82.69 99 PHE A O 1
ATOM 852 N N . LEU A 1 100 ? 11.106 2.088 -11.435 1.00 83.56 100 LEU A N 1
ATOM 853 C CA . LEU A 1 100 ? 11.293 3.417 -12.018 1.00 83.56 100 LEU A CA 1
ATOM 854 C C . LEU A 1 100 ? 12.755 3.865 -11.927 1.00 83.56 100 LEU A C 1
ATOM 856 O O . LEU A 1 100 ? 13.282 4.421 -12.891 1.00 83.56 100 LEU A O 1
ATOM 860 N N . TYR A 1 101 ? 13.433 3.583 -10.814 1.00 80.12 101 TYR A N 1
ATOM 861 C CA . TYR A 1 101 ? 14.855 3.868 -10.671 1.00 80.12 101 TYR A CA 1
ATOM 862 C C . TYR A 1 101 ? 15.699 3.086 -11.678 1.00 80.12 101 TYR A C 1
ATOM 864 O O . TYR A 1 101 ? 16.528 3.688 -12.365 1.00 80.12 101 TYR A O 1
ATOM 872 N N . ARG A 1 102 ? 15.449 1.777 -11.829 1.00 79.06 102 ARG A N 1
ATOM 873 C CA . ARG A 1 102 ? 16.110 0.938 -12.842 1.00 79.06 102 ARG A CA 1
ATOM 874 C C . ARG A 1 102 ? 15.910 1.500 -14.249 1.00 79.06 102 ARG A C 1
ATOM 876 O O . ARG A 1 102 ? 16.867 1.526 -15.017 1.00 79.06 102 ARG A O 1
ATOM 883 N N . LEU A 1 103 ? 14.730 2.046 -14.565 1.00 81.62 103 LEU A N 1
ATOM 884 C CA . LEU A 1 103 ? 14.507 2.753 -15.833 1.00 81.62 103 LEU A CA 1
ATOM 885 C C . LEU A 1 103 ? 15.395 3.993 -15.986 1.00 81.62 103 LEU A C 1
ATOM 887 O O . LEU A 1 103 ? 15.910 4.234 -17.074 1.00 81.62 103 LEU A O 1
ATOM 891 N N . THR A 1 104 ? 15.595 4.787 -14.929 1.00 83.06 104 THR A N 1
ATOM 892 C CA . THR A 1 104 ? 16.515 5.939 -14.993 1.00 83.06 104 THR A CA 1
ATOM 893 C C . THR A 1 104 ? 17.976 5.509 -15.074 1.00 83.06 104 THR A C 1
ATOM 895 O O . THR A 1 104 ? 18.708 6.081 -15.872 1.00 83.06 104 THR A O 1
ATOM 898 N N . ALA A 1 105 ? 18.401 4.479 -14.343 1.00 82.19 105 ALA A N 1
ATOM 899 C CA . ALA A 1 105 ? 19.755 3.943 -14.472 1.00 82.19 105 ALA A CA 1
ATOM 900 C C . ALA A 1 105 ? 20.011 3.419 -15.898 1.00 82.19 105 ALA A C 1
ATOM 902 O O . ALA A 1 105 ? 21.036 3.724 -16.506 1.00 82.19 105 ALA A O 1
ATOM 903 N N . PHE A 1 106 ? 19.037 2.705 -16.472 1.00 79.56 106 PHE A N 1
ATOM 904 C CA . PHE A 1 106 ? 19.087 2.244 -17.856 1.00 79.56 106 PHE A CA 1
ATOM 905 C C . PHE A 1 106 ? 19.133 3.419 -18.845 1.00 79.56 106 PHE A C 1
ATOM 907 O O . PHE A 1 106 ? 19.962 3.407 -19.752 1.00 79.56 106 PHE A O 1
ATOM 914 N N . LYS A 1 107 ? 18.332 4.475 -18.629 1.00 82.50 107 LYS A N 1
ATOM 915 C CA . LYS A 1 107 ? 18.403 5.727 -19.403 1.00 82.50 107 LYS A CA 1
ATOM 916 C C . LYS A 1 107 ? 19.824 6.305 -19.387 1.00 82.50 107 LYS A C 1
ATOM 918 O O . LYS A 1 107 ? 20.389 6.497 -20.461 1.00 82.50 107 LYS A O 1
ATOM 923 N N . LEU A 1 108 ? 20.405 6.525 -18.206 1.00 81.56 108 LEU A N 1
ATOM 924 C CA . LEU A 1 108 ? 21.742 7.115 -18.047 1.00 81.56 108 LEU A CA 1
ATOM 925 C C . LEU A 1 108 ? 22.819 6.288 -18.764 1.00 81.56 108 LEU A C 1
ATOM 927 O O . LEU A 1 108 ? 23.667 6.844 -19.454 1.00 81.56 108 LEU A O 1
ATOM 931 N N . ARG A 1 109 ? 22.739 4.952 -18.688 1.00 79.62 109 ARG A N 1
ATOM 932 C CA . ARG A 1 109 ? 23.649 4.056 -19.421 1.00 79.62 109 ARG A CA 1
ATOM 933 C C . ARG A 1 109 ? 23.521 4.194 -20.943 1.00 79.62 109 ARG A C 1
ATOM 935 O O . ARG A 1 109 ? 24.510 4.076 -21.652 1.00 79.62 109 ARG A O 1
ATOM 942 N N . THR A 1 110 ? 22.315 4.430 -21.465 1.00 77.44 110 THR A N 1
ATOM 943 C CA . THR A 1 110 ? 22.119 4.642 -22.915 1.00 77.44 110 THR A CA 1
ATOM 944 C C . THR A 1 110 ? 22.534 6.030 -23.398 1.00 77.44 110 THR A C 1
ATOM 946 O O . THR A 1 110 ? 22.776 6.199 -24.589 1.00 77.44 110 THR A O 1
ATOM 949 N N . GLU A 1 111 ? 22.613 7.022 -22.507 1.00 76.75 111 GLU A N 1
ATOM 950 C CA . GLU A 1 111 ? 23.093 8.369 -22.847 1.00 76.75 111 GLU A CA 1
ATOM 951 C C . GLU A 1 111 ? 24.608 8.401 -23.058 1.00 76.75 111 GLU A C 1
ATOM 953 O O . GLU A 1 111 ? 25.091 9.161 -23.899 1.00 76.75 111 GLU A O 1
ATOM 958 N N . THR A 1 112 ? 25.346 7.558 -22.332 1.00 76.56 112 THR A N 1
ATOM 959 C CA . THR A 1 112 ? 26.806 7.446 -22.439 1.00 76.56 112 THR A CA 1
ATOM 960 C C . THR A 1 112 ? 27.261 6.560 -23.603 1.00 76.56 112 THR A C 1
ATOM 962 O O . THR A 1 112 ? 28.381 6.723 -24.084 1.00 76.56 112 THR A O 1
ATOM 965 N N . ASP A 1 113 ? 26.402 5.668 -24.109 1.00 74.06 113 ASP A N 1
ATOM 966 C CA . ASP A 1 113 ? 26.694 4.804 -25.258 1.00 74.06 113 ASP A CA 1
ATOM 967 C C . ASP A 1 113 ? 26.186 5.408 -26.584 1.00 74.06 113 ASP A C 1
ATOM 969 O O . ASP A 1 113 ? 24.991 5.394 -26.907 1.00 74.06 113 ASP A O 1
ATOM 973 N N . LEU A 1 114 ? 27.121 5.899 -27.407 1.00 61.53 114 LEU A N 1
ATOM 974 C CA . LEU A 1 114 ? 26.842 6.501 -28.717 1.00 61.53 114 LEU A CA 1
ATOM 975 C C . LEU A 1 114 ? 26.082 5.567 -29.675 1.00 61.53 114 LEU A C 1
ATOM 977 O O . LEU A 1 114 ? 25.361 6.061 -30.546 1.00 61.53 114 LEU A O 1
ATOM 981 N N . LYS A 1 115 ? 26.183 4.239 -29.514 1.00 61.28 115 LYS A N 1
ATOM 982 C CA . LYS A 1 115 ? 25.485 3.267 -30.374 1.00 61.28 115 LYS A CA 1
ATOM 983 C C . LYS A 1 115 ? 23.992 3.164 -30.058 1.00 61.28 115 LYS A C 1
ATOM 985 O O . LYS A 1 115 ? 23.206 2.790 -30.928 1.00 61.28 115 LYS A O 1
ATOM 990 N N . ILE A 1 116 ? 23.585 3.512 -28.836 1.00 66.12 116 ILE A N 1
ATOM 991 C CA . ILE A 1 116 ? 22.240 3.237 -28.304 1.00 66.12 116 ILE A CA 1
ATOM 992 C C . ILE A 1 116 ? 21.448 4.529 -28.025 1.00 66.12 116 ILE A C 1
ATOM 994 O O . ILE A 1 116 ? 20.251 4.475 -27.752 1.00 66.12 116 ILE A O 1
ATOM 998 N N . LYS A 1 117 ? 22.045 5.709 -28.235 1.00 63.28 117 LYS A N 1
ATOM 999 C CA . LYS A 1 117 ? 21.458 7.048 -28.004 1.00 63.28 117 LYS A CA 1
ATOM 1000 C C . LYS A 1 117 ? 20.017 7.258 -28.516 1.00 63.28 117 LYS A C 1
ATOM 1002 O O . LYS A 1 117 ? 19.249 8.018 -27.929 1.00 63.28 117 LYS A O 1
ATOM 1007 N N . ARG A 1 118 ? 19.590 6.570 -29.588 1.00 64.50 118 ARG A N 1
ATOM 1008 C CA . ARG A 1 118 ? 18.193 6.616 -30.092 1.00 64.50 118 ARG A CA 1
ATOM 1009 C C . ARG A 1 118 ? 17.164 5.999 -29.126 1.00 64.50 118 ARG A C 1
ATOM 1011 O O . ARG A 1 118 ? 15.980 6.318 -29.224 1.00 64.50 118 ARG A O 1
ATOM 1018 N N . GLN A 1 119 ? 17.583 5.132 -28.204 1.00 69.06 119 GLN A N 1
ATOM 1019 C CA . GLN A 1 119 ? 16.714 4.485 -27.214 1.00 69.06 119 GLN A CA 1
ATOM 1020 C C . GLN A 1 119 ? 16.434 5.374 -25.997 1.00 69.06 119 GLN A C 1
ATOM 1022 O O . GLN A 1 119 ? 15.390 5.213 -25.371 1.00 69.06 119 GLN A O 1
ATOM 1027 N N . THR A 1 120 ? 17.286 6.360 -25.699 1.00 75.81 120 THR A N 1
ATOM 1028 C CA . THR A 1 120 ? 17.135 7.248 -24.533 1.00 75.81 120 THR A CA 1
ATOM 1029 C C . THR A 1 120 ? 15.771 7.936 -24.493 1.00 75.81 120 THR A C 1
ATOM 1031 O O . THR A 1 120 ? 15.070 7.865 -23.484 1.00 75.81 120 THR A O 1
ATOM 1034 N N . LYS A 1 121 ? 15.344 8.543 -25.612 1.00 76.50 121 LYS A N 1
ATOM 1035 C CA . LYS A 1 121 ? 14.038 9.216 -25.703 1.00 76.50 121 LYS A CA 1
ATOM 1036 C C . LYS A 1 121 ? 12.878 8.236 -25.498 1.00 76.50 121 LYS A C 1
ATOM 1038 O O . LYS A 1 121 ? 11.928 8.554 -24.793 1.00 76.50 121 LYS A O 1
ATOM 1043 N N . LYS A 1 122 ? 12.991 7.016 -26.038 1.00 76.81 122 LYS A N 1
ATOM 1044 C CA . LYS A 1 122 ? 11.985 5.958 -25.852 1.00 76.81 122 LYS A CA 1
ATOM 1045 C C . LYS A 1 122 ? 11.875 5.521 -24.389 1.00 76.81 122 LYS A C 1
ATOM 1047 O O . LYS A 1 122 ? 10.765 5.326 -23.907 1.00 76.81 122 LYS A O 1
ATOM 1052 N N . ILE A 1 123 ? 12.996 5.403 -23.674 1.00 79.00 123 ILE A N 1
ATOM 1053 C CA . ILE A 1 123 ? 13.015 5.060 -22.241 1.00 79.00 123 ILE A CA 1
ATOM 1054 C C . ILE A 1 123 ? 12.381 6.180 -21.412 1.00 79.00 123 ILE A C 1
ATOM 1056 O O . ILE A 1 123 ? 11.593 5.909 -20.507 1.00 79.00 123 ILE A O 1
ATOM 1060 N N . GLU A 1 124 ? 12.691 7.436 -21.734 1.00 82.19 124 GLU A N 1
ATOM 1061 C CA . GLU A 1 124 ? 12.098 8.589 -21.061 1.00 82.19 124 GLU A CA 1
ATOM 1062 C C . GLU A 1 124 ? 10.579 8.660 -21.271 1.00 82.19 124 GLU A C 1
ATOM 1064 O O . GLU A 1 124 ? 9.830 8.789 -20.300 1.00 82.19 124 GLU A O 1
ATOM 1069 N N . ASP A 1 125 ? 10.120 8.514 -22.515 1.00 82.25 125 ASP A N 1
ATOM 1070 C CA . ASP A 1 125 ? 8.695 8.505 -22.850 1.00 82.25 125 ASP A CA 1
ATOM 1071 C C . ASP A 1 125 ? 7.976 7.322 -22.189 1.00 82.25 125 ASP A C 1
ATOM 1073 O O . ASP A 1 125 ? 6.885 7.486 -21.641 1.00 82.25 125 ASP A O 1
ATOM 1077 N N . PHE A 1 126 ? 8.604 6.143 -22.159 1.00 83.31 126 PHE A N 1
ATOM 1078 C CA . PHE A 1 126 ? 8.085 4.963 -21.469 1.00 83.31 126 PHE A CA 1
ATOM 1079 C C . PHE A 1 126 ? 7.918 5.213 -19.966 1.00 83.31 126 PHE A C 1
ATOM 1081 O O . PHE A 1 126 ? 6.836 4.998 -19.421 1.00 83.31 126 PHE A O 1
ATOM 1088 N N . ARG A 1 127 ? 8.943 5.761 -19.298 1.00 85.75 127 ARG A N 1
ATOM 1089 C CA . ARG A 1 127 ? 8.871 6.131 -17.876 1.00 85.75 127 ARG A CA 1
ATOM 1090 C C . ARG A 1 127 ? 7.750 7.141 -17.610 1.00 85.75 127 ARG A C 1
ATOM 1092 O O . ARG A 1 127 ? 6.996 6.963 -16.656 1.00 85.75 127 ARG A O 1
ATOM 1099 N N . LYS A 1 128 ? 7.617 8.183 -18.442 1.00 87.12 128 LYS A N 1
ATOM 1100 C CA . LYS A 1 128 ? 6.542 9.187 -18.317 1.00 87.12 128 LYS A CA 1
ATOM 1101 C C . LYS A 1 128 ? 5.159 8.553 -18.473 1.00 87.12 128 LYS A C 1
ATOM 1103 O O . LYS A 1 128 ? 4.275 8.817 -17.661 1.00 87.12 128 LYS A O 1
ATOM 1108 N N . LYS A 1 129 ? 4.973 7.684 -19.473 1.00 87.25 129 LYS A N 1
ATOM 1109 C CA . LYS A 1 129 ? 3.710 6.958 -19.677 1.00 87.25 129 LYS A CA 1
ATOM 1110 C C . LYS A 1 129 ? 3.369 6.076 -18.476 1.00 87.25 129 LYS A C 1
ATOM 1112 O O . LYS A 1 129 ? 2.220 6.094 -18.045 1.00 87.25 129 LYS A O 1
ATOM 1117 N N . ILE A 1 130 ? 4.344 5.361 -17.912 1.00 88.56 130 ILE A N 1
ATOM 1118 C CA . ILE A 1 130 ? 4.148 4.554 -16.699 1.00 88.56 130 ILE A CA 1
ATOM 1119 C C . ILE A 1 130 ? 3.686 5.432 -15.537 1.00 88.56 130 ILE A C 1
ATOM 1121 O O . ILE A 1 130 ? 2.650 5.153 -14.944 1.00 88.56 130 ILE A O 1
ATOM 1125 N N . LEU A 1 131 ? 4.399 6.522 -15.242 1.00 88.25 131 LEU A N 1
ATOM 1126 C CA . LEU A 1 131 ? 4.041 7.429 -14.146 1.00 88.25 131 LEU A CA 1
ATOM 1127 C C . LEU A 1 131 ? 2.610 7.973 -14.280 1.00 88.25 131 LEU A C 1
ATOM 1129 O O . LEU A 1 131 ? 1.850 7.955 -13.308 1.00 88.25 131 LEU A O 1
ATOM 1133 N N . ASN A 1 132 ? 2.225 8.389 -15.490 1.00 88.75 132 ASN A N 1
ATOM 1134 C CA . ASN A 1 132 ? 0.886 8.908 -15.767 1.00 88.75 132 ASN A CA 1
ATOM 1135 C C . ASN A 1 132 ? -0.195 7.840 -15.553 1.00 88.75 132 ASN A C 1
ATOM 1137 O O . ASN A 1 132 ? -1.184 8.098 -14.869 1.00 88.75 132 ASN A O 1
ATOM 1141 N N . ASN A 1 133 ? 0.003 6.637 -16.103 1.00 89.50 133 ASN A N 1
ATOM 1142 C CA . ASN A 1 133 ? -0.969 5.552 -15.973 1.00 89.50 133 ASN A CA 1
ATOM 1143 C C . ASN A 1 133 ? -1.095 5.090 -14.529 1.00 89.50 133 ASN A C 1
ATOM 1145 O O . ASN A 1 133 ? -2.207 4.929 -14.041 1.00 89.50 133 ASN A O 1
ATOM 1149 N N . ILE A 1 134 ? 0.021 4.941 -13.815 1.00 89.94 134 ILE A N 1
ATOM 1150 C CA . ILE A 1 134 ? -0.050 4.519 -12.425 1.00 89.94 134 ILE A CA 1
ATOM 1151 C C . ILE A 1 134 ? -0.777 5.559 -11.565 1.00 89.94 134 ILE A C 1
ATOM 1153 O O . ILE A 1 134 ? -1.575 5.181 -10.714 1.00 89.94 134 ILE A O 1
ATOM 1157 N N . THR A 1 135 ? -0.529 6.854 -11.776 1.00 87.88 135 THR A N 1
ATOM 1158 C CA . THR A 1 135 ? -1.237 7.912 -11.032 1.00 87.88 135 THR A CA 1
ATOM 1159 C C . THR A 1 135 ? -2.748 7.776 -11.183 1.00 87.88 135 THR A C 1
ATOM 1161 O O . THR A 1 135 ? -3.483 7.897 -10.208 1.00 87.88 135 THR A O 1
ATOM 1164 N N . PHE A 1 136 ? -3.205 7.475 -12.398 1.00 88.44 136 PHE A N 1
ATOM 1165 C CA . PHE A 1 136 ? -4.617 7.251 -12.674 1.00 88.44 136 PHE A CA 1
ATOM 1166 C C . PHE A 1 136 ? -5.137 5.937 -12.064 1.00 88.44 136 PHE A C 1
ATOM 1168 O O . PHE A 1 136 ? -6.206 5.931 -11.460 1.00 88.44 136 PHE A O 1
ATOM 1175 N N . ILE A 1 137 ? -4.376 4.840 -12.166 1.00 89.06 137 ILE A N 1
ATOM 1176 C CA . ILE A 1 137 ? -4.730 3.528 -11.589 1.00 89.06 137 ILE A CA 1
ATOM 1177 C C . ILE A 1 137 ? -4.856 3.606 -10.061 1.00 89.06 137 ILE A C 1
ATOM 1179 O O . ILE A 1 137 ? -5.803 3.066 -9.496 1.00 89.06 137 ILE A O 1
ATOM 1183 N N . ASP A 1 138 ? -3.930 4.296 -9.392 1.00 89.81 138 ASP A N 1
ATOM 1184 C CA . ASP A 1 138 ? -3.884 4.391 -7.929 1.00 89.81 138 ASP A CA 1
ATOM 1185 C C . ASP A 1 138 ? -4.872 5.425 -7.362 1.00 89.81 138 ASP A C 1
ATOM 1187 O O . ASP A 1 138 ? -5.152 5.409 -6.162 1.00 89.81 138 ASP A O 1
ATOM 1191 N N . GLN A 1 139 ? -5.420 6.318 -8.196 1.00 88.19 139 GLN A N 1
ATOM 1192 C CA . GLN A 1 139 ? -6.265 7.432 -7.754 1.00 88.19 139 GLN A CA 1
ATOM 1193 C C . GLN A 1 139 ? -7.422 7.007 -6.826 1.00 88.19 139 GLN A C 1
ATOM 1195 O O . GLN A 1 139 ? -7.615 7.677 -5.805 1.00 88.19 139 GLN A O 1
ATOM 1200 N N . PRO A 1 140 ? -8.179 5.921 -7.095 1.00 89.88 140 PRO A N 1
ATOM 1201 C CA . PRO A 1 140 ? -9.248 5.483 -6.198 1.00 89.88 140 PRO A CA 1
ATOM 1202 C C . PRO A 1 140 ? -8.735 5.086 -4.809 1.00 89.88 140 PRO A C 1
ATOM 1204 O O . PRO A 1 140 ? -9.365 5.416 -3.805 1.00 89.88 140 PRO A O 1
ATOM 1207 N N . VAL A 1 141 ? -7.572 4.430 -4.737 1.00 90.44 141 VAL A N 1
ATOM 1208 C CA . VAL A 1 141 ? -6.941 4.056 -3.463 1.00 90.44 141 VAL A CA 1
ATOM 1209 C C . VAL A 1 141 ? -6.482 5.303 -2.723 1.00 90.44 141 VAL A C 1
ATOM 1211 O O . VAL A 1 141 ? -6.778 5.450 -1.541 1.00 90.44 141 VAL A O 1
ATOM 1214 N N . SER A 1 142 ? -5.831 6.246 -3.409 1.00 89.94 142 SER A N 1
ATOM 1215 C CA . SER A 1 142 ? -5.415 7.514 -2.800 1.00 89.94 142 SER A CA 1
ATOM 1216 C C . SER A 1 142 ? -6.601 8.282 -2.211 1.00 89.94 142 SER A C 1
ATOM 1218 O O . SER A 1 142 ? -6.521 8.780 -1.090 1.00 89.94 142 SER A O 1
ATOM 1220 N N . GLN A 1 143 ? -7.731 8.337 -2.922 1.00 90.19 143 GLN A N 1
ATOM 1221 C CA . GLN A 1 143 ? -8.959 8.950 -2.408 1.00 90.19 143 GLN A CA 1
ATOM 1222 C C . GLN A 1 143 ? -9.518 8.192 -1.197 1.00 90.19 143 GLN A C 1
ATOM 1224 O O . GLN A 1 143 ? -9.893 8.820 -0.206 1.00 90.19 143 GLN A O 1
ATOM 1229 N N . GLY A 1 144 ? -9.527 6.857 -1.244 1.00 93.19 144 GLY A N 1
ATOM 1230 C CA . GLY A 1 144 ? -9.936 6.013 -0.121 1.00 93.19 144 GLY A CA 1
ATOM 1231 C C . GLY A 1 144 ? -9.078 6.230 1.128 1.00 93.19 144 GLY A C 1
ATOM 1232 O O . GLY A 1 144 ? -9.618 6.368 2.224 1.00 93.19 144 GLY A O 1
ATOM 1233 N N . LEU A 1 145 ? -7.757 6.350 0.974 1.00 93.88 145 LEU A N 1
ATOM 1234 C CA . LEU A 1 145 ? -6.829 6.639 2.072 1.00 93.88 145 LEU A CA 1
ATOM 1235 C C . LEU A 1 145 ? -7.079 8.022 2.684 1.00 93.88 145 LEU A C 1
ATOM 1237 O O . LEU A 1 145 ? -7.156 8.138 3.903 1.00 93.88 145 LEU A O 1
ATOM 1241 N N . ILE A 1 146 ? -7.304 9.056 1.865 1.00 91.94 146 ILE A N 1
ATOM 1242 C CA . ILE A 1 146 ? -7.648 10.405 2.353 1.00 91.94 146 ILE A CA 1
ATOM 1243 C C . ILE A 1 146 ? -8.947 10.385 3.174 1.00 91.94 146 ILE A C 1
ATOM 1245 O O . ILE A 1 146 ? -9.054 11.056 4.206 1.00 91.94 146 ILE A O 1
ATOM 1249 N N . LEU A 1 147 ? -9.951 9.624 2.728 1.00 94.25 147 LEU A N 1
ATOM 1250 C CA . LEU A 1 147 ? -11.196 9.444 3.476 1.00 94.25 147 LEU A CA 1
ATOM 1251 C C . LEU A 1 147 ? -10.971 8.647 4.766 1.00 94.25 147 LEU A C 1
ATOM 1253 O O . LEU A 1 147 ? -11.539 9.003 5.798 1.00 94.25 147 LEU A O 1
ATOM 1257 N N . GLY A 1 148 ? -10.116 7.623 4.731 1.00 95.06 148 GLY A N 1
ATOM 1258 C CA . GLY A 1 148 ? -9.681 6.868 5.907 1.00 95.06 148 GLY A CA 1
ATOM 1259 C C . GLY A 1 148 ? -9.010 7.758 6.955 1.00 95.06 148 GLY A C 1
ATOM 1260 O O . GLY A 1 148 ? -9.400 7.725 8.120 1.00 95.06 148 GLY A O 1
ATOM 1261 N N . GLU A 1 149 ? -8.085 8.630 6.543 1.00 94.12 149 GLU A N 1
ATOM 1262 C CA . GLU A 1 149 ? -7.457 9.628 7.420 1.00 94.12 149 GLU A CA 1
ATOM 1263 C C . GLU A 1 149 ? -8.488 10.554 8.059 1.00 94.12 149 GLU A C 1
ATOM 1265 O O . GLU A 1 149 ? -8.444 10.787 9.267 1.00 94.12 149 GLU A O 1
ATOM 1270 N N . LYS A 1 150 ? -9.448 11.050 7.270 1.00 93.56 150 LYS A N 1
ATOM 1271 C CA . LYS A 1 150 ? -10.523 11.903 7.786 1.00 93.56 150 LYS A CA 1
ATOM 1272 C C . LYS A 1 150 ? -11.366 11.164 8.831 1.00 93.56 150 LYS A C 1
ATOM 1274 O O . LYS A 1 150 ? -11.602 11.709 9.904 1.00 93.56 150 LYS A O 1
ATOM 1279 N N . ARG A 1 151 ? -11.770 9.921 8.547 1.00 94.69 151 ARG A N 1
ATOM 1280 C CA . ARG A 1 151 ? -12.558 9.080 9.465 1.00 94.69 151 ARG A CA 1
ATOM 1281 C C . ARG A 1 151 ? -11.815 8.839 10.777 1.00 94.69 151 ARG A C 1
ATOM 1283 O O . ARG A 1 151 ? -12.396 9.022 11.839 1.00 94.69 151 ARG A O 1
ATOM 1290 N N . ILE A 1 152 ? -10.532 8.482 10.723 1.00 94.56 152 ILE A N 1
ATOM 1291 C CA . ILE A 1 152 ? -9.725 8.265 11.932 1.00 94.56 152 ILE A CA 1
ATOM 1292 C C . ILE A 1 152 ? -9.559 9.566 12.719 1.00 94.56 152 ILE A C 1
ATOM 1294 O O . ILE A 1 152 ? -9.728 9.552 13.935 1.00 94.56 152 ILE A O 1
ATOM 1298 N N . LYS A 1 153 ? -9.300 10.696 12.049 1.00 92.31 153 LYS A N 1
ATOM 1299 C CA . LYS A 1 153 ? -9.210 12.010 12.704 1.00 92.31 153 LYS A CA 1
ATOM 1300 C C . LYS A 1 153 ? -10.506 12.365 13.439 1.00 92.31 153 LYS A C 1
ATOM 1302 O O . LYS A 1 153 ? -10.444 12.743 14.603 1.00 92.31 153 LYS A O 1
ATOM 1307 N N . GLU A 1 154 ? -11.661 12.174 12.801 1.00 91.94 154 GLU A N 1
ATOM 1308 C CA . GLU A 1 154 ? -12.976 12.381 13.428 1.00 91.94 154 GLU A CA 1
ATOM 1309 C C . GLU A 1 154 ? -13.168 11.488 14.664 1.00 91.94 154 GLU A C 1
ATOM 1311 O O . GLU A 1 154 ? -13.584 11.970 15.714 1.00 91.94 154 GLU A O 1
ATOM 1316 N N . ILE A 1 155 ? -12.815 10.200 14.575 1.00 93.94 155 ILE A N 1
ATOM 1317 C CA . ILE A 1 155 ? -12.929 9.260 15.703 1.00 93.94 155 ILE A CA 1
ATOM 1318 C C . ILE A 1 155 ? -11.999 9.645 16.865 1.00 93.94 155 ILE A C 1
ATOM 1320 O O . ILE A 1 155 ? -12.341 9.425 18.022 1.00 93.94 155 ILE A O 1
ATOM 1324 N N . LEU A 1 156 ? -10.820 10.204 16.583 1.00 91.06 156 LEU A N 1
ATOM 1325 C CA . LEU A 1 156 ? -9.879 10.635 17.621 1.00 91.06 156 LEU A CA 1
ATOM 1326 C C . LEU A 1 156 ? -10.309 11.934 18.315 1.00 91.06 156 LEU A C 1
ATOM 1328 O O . LEU A 1 156 ? -10.015 12.110 19.499 1.00 91.06 156 LEU A O 1
ATOM 1332 N N . GLN A 1 157 ? -10.972 12.832 17.582 1.00 89.00 157 GLN A N 1
ATOM 1333 C CA . GLN A 1 157 ? -11.442 14.127 18.083 1.00 89.00 157 GLN A CA 1
ATOM 1334 C C . GLN A 1 157 ? -12.768 14.024 18.846 1.00 89.00 157 GLN A C 1
ATOM 1336 O O . GLN A 1 157 ? -13.016 14.825 19.743 1.00 89.00 157 GLN A O 1
ATOM 1341 N N . CYS A 1 158 ? -13.613 13.046 18.516 1.00 85.75 158 CYS A N 1
ATOM 1342 C CA . CYS A 1 158 ? -14.921 12.865 19.139 1.00 85.75 158 CYS A CA 1
ATOM 1343 C C . CYS A 1 158 ? -14.934 11.678 20.114 1.00 85.75 158 CYS A C 1
ATOM 1345 O O . CYS A 1 158 ? -14.389 10.612 19.834 1.00 85.75 158 CYS A O 1
ATOM 1347 N N . SER A 1 159 ? -15.634 11.816 21.240 1.00 83.62 159 SER A N 1
ATOM 1348 C CA . SER A 1 159 ? -15.896 10.707 22.168 1.00 83.62 159 SER A CA 1
ATOM 1349 C C . SER A 1 159 ? -17.006 9.800 21.626 1.00 83.62 159 SER A C 1
ATOM 1351 O O . SER A 1 159 ? -18.144 9.867 22.077 1.00 83.62 159 SER A O 1
ATOM 1353 N N . LEU A 1 160 ? -16.681 8.978 20.625 1.00 90.56 160 LEU A N 1
ATOM 1354 C CA . LEU A 1 160 ? -17.635 8.079 19.971 1.00 90.56 160 LEU A CA 1
ATOM 1355 C C . LEU A 1 160 ? -17.786 6.743 20.714 1.00 90.56 160 LEU A C 1
ATOM 1357 O O . LEU A 1 160 ? -16.817 6.167 21.223 1.00 90.56 160 LEU A O 1
ATOM 1361 N N . SER A 1 161 ? -19.010 6.218 20.716 1.00 93.25 161 SER A N 1
ATOM 1362 C CA . SER A 1 161 ? -19.320 4.847 21.118 1.00 93.25 161 SER A CA 1
ATOM 1363 C C . SER A 1 161 ? -18.773 3.830 20.111 1.00 93.25 161 SER A C 1
ATOM 1365 O O . SER A 1 161 ? -18.494 4.142 18.953 1.00 93.25 161 SER A O 1
ATOM 1367 N N . GLU A 1 162 ? -18.656 2.568 20.528 1.00 94.00 162 GLU A N 1
ATOM 1368 C CA . GLU A 1 162 ? -18.185 1.485 19.657 1.00 94.00 162 GLU A CA 1
ATOM 1369 C C . GLU A 1 162 ? -19.008 1.363 18.366 1.00 94.00 162 GLU A C 1
ATOM 1371 O O . GLU A 1 162 ? -18.451 1.242 17.275 1.00 94.00 162 GLU A O 1
ATOM 1376 N N . LYS A 1 163 ? -20.336 1.480 18.470 1.00 92.88 163 LYS A N 1
ATOM 1377 C CA . LYS A 1 163 ? -21.245 1.411 17.321 1.00 92.88 163 LYS A CA 1
ATOM 1378 C C . LYS A 1 163 ? -21.003 2.548 16.324 1.00 92.88 163 LYS A C 1
ATOM 1380 O O . LYS A 1 163 ? -21.052 2.322 15.117 1.00 92.88 163 LYS A O 1
ATOM 1385 N N . GLU A 1 164 ? -20.721 3.751 16.813 1.00 94.31 164 GLU A N 1
ATOM 1386 C CA . GLU A 1 164 ? -20.423 4.913 15.968 1.00 94.31 164 GLU A CA 1
ATOM 1387 C C . GLU A 1 164 ? -19.060 4.780 15.283 1.00 94.31 164 GLU A C 1
ATOM 1389 O O . GLU A 1 164 ? -18.945 5.079 14.095 1.00 94.31 164 GLU A O 1
ATOM 1394 N N . ILE A 1 165 ? -18.052 4.258 15.991 1.00 94.56 165 ILE A N 1
ATOM 1395 C CA . ILE A 1 165 ? -16.737 3.936 15.417 1.00 94.56 165 ILE A CA 1
ATOM 1396 C C . ILE A 1 165 ? -16.899 2.936 14.270 1.00 94.56 165 ILE A C 1
ATOM 1398 O O . ILE A 1 165 ? -16.387 3.168 13.175 1.00 94.56 165 ILE A O 1
ATOM 1402 N N . LEU A 1 166 ? -17.661 1.859 14.491 1.00 94.50 166 LEU A N 1
ATOM 1403 C CA . LEU A 1 166 ? -17.948 0.863 13.459 1.00 94.50 166 LEU A CA 1
ATOM 1404 C C . LEU A 1 166 ? -18.690 1.465 12.260 1.00 94.50 166 LEU A C 1
ATOM 1406 O O . LEU A 1 166 ? -18.355 1.159 11.119 1.00 94.50 166 LEU A O 1
ATOM 1410 N N . GLY A 1 167 ? -19.642 2.370 12.499 1.00 93.19 167 GLY A N 1
ATOM 1411 C CA . GLY A 1 167 ? -20.341 3.091 11.433 1.00 93.19 167 GLY A CA 1
ATOM 1412 C C . GLY A 1 167 ? -19.424 3.984 10.587 1.00 93.19 167 GLY A C 1
ATOM 1413 O O . GLY A 1 167 ? -19.664 4.154 9.393 1.00 93.19 167 GLY A O 1
ATOM 1414 N N . LYS A 1 168 ? -18.349 4.530 11.171 1.00 94.06 168 LYS A N 1
ATOM 1415 C CA . LYS A 1 168 ? -17.394 5.402 10.468 1.00 94.06 168 LYS A CA 1
ATOM 1416 C C . LYS A 1 168 ? -16.420 4.651 9.562 1.00 94.06 168 LYS A C 1
ATOM 1418 O O . LYS A 1 168 ? -15.915 5.266 8.628 1.00 94.06 168 LYS A O 1
ATOM 1423 N N . ILE A 1 169 ? -16.155 3.364 9.800 1.00 93.00 169 ILE A N 1
ATOM 1424 C CA . ILE A 1 169 ? -15.219 2.568 8.983 1.00 93.00 169 ILE A CA 1
ATOM 1425 C C . ILE A 1 169 ? -15.716 2.450 7.536 1.00 93.00 169 ILE A C 1
ATOM 1427 O O . ILE A 1 169 ? -14.921 2.586 6.604 1.00 93.00 169 ILE A O 1
ATOM 1431 N N . GLY A 1 170 ? -17.027 2.277 7.359 1.00 89.56 170 GLY A N 1
ATOM 1432 C CA . GLY A 1 170 ? -17.672 1.979 6.081 1.00 89.56 170 GLY A CA 1
ATOM 1433 C C . GLY A 1 170 ? -18.085 0.512 5.975 1.00 89.56 170 GLY A C 1
ATOM 1434 O O . GLY A 1 170 ? -17.789 -0.304 6.843 1.00 89.56 170 GLY A O 1
ATOM 1435 N N . ASP A 1 171 ? -18.807 0.177 4.914 1.00 91.50 171 ASP A N 1
ATOM 1436 C CA . ASP A 1 171 ? -19.409 -1.140 4.701 1.00 91.50 171 ASP A CA 1
ATOM 1437 C C . ASP A 1 171 ? -18.987 -1.805 3.387 1.00 91.50 171 ASP A C 1
ATOM 1439 O O . ASP A 1 171 ? -19.449 -2.904 3.093 1.00 91.50 171 ASP A O 1
ATOM 1443 N N . ASP A 1 172 ? -18.086 -1.178 2.634 1.00 93.12 172 ASP A N 1
ATOM 1444 C CA . ASP A 1 172 ? -17.479 -1.710 1.420 1.00 93.12 172 ASP A CA 1
ATOM 1445 C C . ASP A 1 172 ? -16.003 -2.097 1.637 1.00 93.12 172 ASP A C 1
ATOM 1447 O O . ASP A 1 172 ? -15.290 -1.498 2.444 1.00 93.12 172 ASP A O 1
ATOM 1451 N N . ILE A 1 173 ? -15.529 -3.107 0.895 1.00 92.69 173 ILE A N 1
ATOM 1452 C CA . ILE A 1 173 ? -14.142 -3.607 0.959 1.00 92.69 173 ILE A CA 1
ATOM 1453 C C . ILE A 1 173 ? -13.103 -2.472 0.822 1.00 92.69 173 ILE A C 1
ATOM 1455 O O . ILE A 1 173 ? -12.224 -2.393 1.680 1.00 92.69 173 ILE A O 1
ATOM 1459 N N . PRO A 1 174 ? -13.173 -1.579 -0.190 1.00 92.06 174 PRO A N 1
ATOM 1460 C CA . PRO A 1 174 ? -12.215 -0.482 -0.325 1.00 92.06 174 PRO A CA 1
ATOM 1461 C C . PRO A 1 174 ? -12.154 0.427 0.907 1.00 92.06 174 PRO A C 1
ATOM 1463 O O . PRO A 1 174 ? -11.062 0.692 1.409 1.00 92.06 174 PRO A O 1
ATOM 1466 N N . SER A 1 175 ? -13.303 0.865 1.431 1.00 93.25 175 SER A N 1
ATOM 1467 C CA . SER A 1 175 ? -13.372 1.656 2.666 1.00 93.25 175 SER A CA 1
ATOM 1468 C C . SER A 1 175 ? -12.685 0.955 3.836 1.00 93.25 175 SER A C 1
ATOM 1470 O O . SER A 1 175 ? -11.900 1.578 4.551 1.00 93.25 175 SER A O 1
ATOM 1472 N N . ILE A 1 176 ? -12.962 -0.337 4.015 1.00 96.06 176 ILE A N 1
ATOM 1473 C CA . ILE A 1 176 ? -12.437 -1.148 5.118 1.00 96.06 176 ILE A CA 1
ATOM 1474 C C . ILE A 1 176 ? -10.921 -1.325 4.992 1.00 96.06 176 ILE A C 1
ATOM 1476 O O . ILE A 1 176 ? -10.198 -1.100 5.963 1.00 96.06 176 ILE A O 1
ATOM 1480 N N . SER A 1 177 ? -10.427 -1.664 3.800 1.00 95.81 177 SER A N 1
ATOM 1481 C CA . SER A 1 177 ? -8.996 -1.815 3.525 1.00 95.81 177 SER A CA 1
ATOM 1482 C C . SER A 1 177 ? -8.237 -0.502 3.698 1.00 95.81 177 SER A C 1
ATOM 1484 O O . SER A 1 177 ? -7.214 -0.470 4.379 1.00 95.81 177 SER A O 1
ATOM 1486 N N . CYS A 1 178 ? -8.742 0.607 3.150 1.00 96.44 178 CYS A N 1
ATOM 1487 C CA . CYS A 1 178 ? -8.111 1.915 3.327 1.00 96.44 178 CYS A CA 1
ATOM 1488 C C . CYS A 1 178 ? -8.115 2.347 4.797 1.00 96.44 178 CYS A C 1
ATOM 1490 O O . CYS A 1 178 ? -7.100 2.837 5.285 1.00 96.44 178 CYS A O 1
ATOM 1492 N N . PHE A 1 179 ? -9.213 2.126 5.527 1.00 97.12 179 PHE A N 1
ATOM 1493 C CA . PHE A 1 179 ? -9.259 2.391 6.964 1.00 97.12 179 PHE A CA 1
ATOM 1494 C C . PHE A 1 179 ? -8.206 1.571 7.720 1.00 97.12 179 PHE A C 1
ATOM 1496 O O . PHE A 1 179 ? -7.478 2.127 8.542 1.00 97.12 179 PHE A O 1
ATOM 1503 N N . TRP A 1 180 ? -8.077 0.277 7.405 1.00 97.06 180 TRP A N 1
ATOM 1504 C CA . TRP A 1 180 ? -7.056 -0.591 7.989 1.00 97.06 180 TRP A CA 1
ATOM 1505 C C . TRP A 1 180 ? -5.642 -0.064 7.716 1.00 97.06 180 TRP A C 1
ATOM 1507 O O . TRP A 1 180 ? -4.846 0.033 8.650 1.00 97.06 180 TRP A O 1
ATOM 1517 N N . VAL A 1 181 ? -5.336 0.326 6.472 1.00 97.12 181 VAL A N 1
ATOM 1518 C CA . VAL A 1 181 ? -4.005 0.837 6.095 1.00 97.12 181 VAL A CA 1
ATOM 1519 C C . VAL A 1 181 ? -3.666 2.088 6.897 1.00 97.12 181 VAL A C 1
ATOM 1521 O O . VAL A 1 181 ? -2.595 2.158 7.497 1.00 97.12 181 VAL A O 1
ATOM 1524 N N . VAL A 1 182 ? -4.583 3.055 6.967 1.00 96.94 182 VAL A N 1
ATOM 1525 C CA . VAL A 1 182 ? -4.339 4.304 7.699 1.00 96.94 182 VAL A CA 1
ATOM 1526 C C . VAL A 1 182 ? -4.207 4.049 9.205 1.00 96.94 182 VAL A C 1
ATOM 1528 O O . VAL A 1 182 ? -3.312 4.602 9.844 1.00 96.94 182 VAL A O 1
ATOM 1531 N N . LEU A 1 183 ? -5.052 3.189 9.784 1.00 96.56 183 LEU A N 1
ATOM 1532 C CA . LEU A 1 183 ? -5.001 2.864 11.211 1.00 96.56 183 LEU A CA 1
ATOM 1533 C C . LEU A 1 183 ? -3.672 2.206 11.597 1.00 96.56 183 LEU A C 1
ATOM 1535 O O . LEU A 1 183 ? -3.048 2.605 12.581 1.00 96.56 183 LEU A O 1
ATOM 1539 N N . ASN A 1 184 ? -3.219 1.230 10.811 1.00 96.25 184 ASN A N 1
ATOM 1540 C CA . ASN A 1 184 ? -1.967 0.524 11.074 1.00 96.25 184 ASN A CA 1
ATOM 1541 C C . ASN A 1 184 ? -0.732 1.375 10.753 1.00 96.25 184 ASN A C 1
ATOM 1543 O O . ASN A 1 184 ? 0.292 1.234 11.427 1.00 96.25 184 ASN A O 1
ATOM 1547 N N . ALA A 1 185 ? -0.827 2.304 9.796 1.00 94.62 185 ALA A N 1
ATOM 1548 C CA . ALA A 1 185 ? 0.200 3.318 9.567 1.00 94.62 185 ALA A CA 1
ATOM 1549 C C . ALA A 1 185 ? 0.342 4.242 10.782 1.00 94.62 185 ALA A C 1
ATOM 1551 O O . ALA A 1 185 ? 1.444 4.396 11.309 1.00 94.62 185 ALA A O 1
ATOM 1552 N N . ALA A 1 186 ? -0.775 4.766 11.296 1.00 92.50 186 ALA A N 1
ATOM 1553 C CA . ALA A 1 186 ? -0.784 5.614 12.482 1.00 92.50 186 ALA A CA 1
ATOM 1554 C C . ALA A 1 186 ? -0.231 4.886 13.719 1.00 92.50 186 ALA A C 1
ATOM 1556 O O . ALA A 1 186 ? 0.622 5.431 14.418 1.00 92.50 186 ALA A O 1
ATOM 1557 N N . LEU A 1 187 ? -0.667 3.646 13.972 1.00 92.56 187 LEU A N 1
ATOM 1558 C CA . LEU A 1 187 ? -0.140 2.823 15.067 1.00 92.56 187 LEU A CA 1
ATOM 1559 C C . LEU A 1 187 ? 1.368 2.598 14.936 1.00 92.56 187 LEU A C 1
ATOM 1561 O O . LEU A 1 187 ? 2.102 2.831 15.893 1.00 92.56 187 LEU A O 1
ATOM 1565 N N . SER A 1 188 ? 1.839 2.216 13.748 1.00 91.56 188 SER A N 1
ATOM 1566 C CA . SER A 1 188 ? 3.262 1.955 13.506 1.00 91.56 188 SER A CA 1
ATOM 1567 C C . SER A 1 188 ? 4.119 3.217 13.644 1.00 91.56 188 SER A C 1
ATOM 1569 O O . SER A 1 188 ? 5.240 3.147 14.147 1.00 91.56 188 SER A O 1
ATOM 1571 N N . ALA A 1 189 ? 3.603 4.380 13.239 1.00 88.44 189 ALA A N 1
ATOM 1572 C CA . ALA A 1 189 ? 4.281 5.657 13.433 1.00 88.44 189 ALA A CA 1
ATOM 1573 C C . ALA A 1 189 ? 4.393 6.036 14.913 1.00 88.44 189 ALA A C 1
ATOM 1575 O O . ALA A 1 189 ? 5.466 6.443 15.361 1.00 88.44 189 ALA A O 1
ATOM 1576 N N . TRP A 1 190 ? 3.326 5.839 15.691 1.00 87.88 190 TRP A N 1
ATOM 1577 C CA . TRP A 1 190 ? 3.364 6.058 17.136 1.00 87.88 190 TRP A CA 1
ATOM 1578 C C . TRP A 1 190 ? 4.300 5.086 17.853 1.00 87.88 190 TRP A C 1
ATOM 1580 O O . TRP A 1 190 ? 5.060 5.516 18.714 1.00 87.88 190 TRP A O 1
ATOM 1590 N N . GLU A 1 191 ? 4.302 3.806 17.481 1.00 86.25 191 GLU A N 1
ATOM 1591 C CA . GLU A 1 191 ? 5.246 2.814 18.013 1.00 86.25 191 GLU A CA 1
ATOM 1592 C C . GLU A 1 191 ? 6.699 3.222 17.758 1.00 86.25 191 GLU A C 1
ATOM 1594 O O . GLU A 1 191 ? 7.515 3.204 18.677 1.00 86.25 191 GLU A O 1
ATOM 1599 N N . LYS A 1 192 ? 7.018 3.658 16.532 1.00 84.06 192 LYS A N 1
ATOM 1600 C CA . LYS A 1 192 ? 8.362 4.139 16.194 1.00 84.06 192 LYS A CA 1
ATOM 1601 C C . LYS A 1 192 ? 8.737 5.376 17.010 1.00 84.06 192 LYS A C 1
ATOM 1603 O O . LYS A 1 192 ? 9.857 5.447 17.503 1.00 84.06 192 LYS A O 1
ATOM 1608 N N . LYS A 1 193 ? 7.802 6.313 17.202 1.00 81.06 193 LYS A N 1
ATOM 1609 C CA . LYS A 1 193 ? 8.018 7.518 18.014 1.00 81.06 193 LYS A CA 1
ATOM 1610 C C . LYS A 1 193 ? 8.288 7.182 19.486 1.00 81.06 193 LYS A C 1
ATOM 1612 O O . LYS A 1 193 ? 9.261 7.675 20.035 1.00 81.06 193 LYS A O 1
ATOM 1617 N N . VAL A 1 194 ? 7.490 6.298 20.088 1.00 76.44 194 VAL A N 1
ATOM 1618 C CA . VAL A 1 194 ? 7.638 5.850 21.490 1.00 76.44 194 VAL A CA 1
ATOM 1619 C C . VAL A 1 194 ? 8.934 5.063 21.729 1.00 76.44 194 VAL A C 1
ATOM 1621 O O . VAL A 1 194 ? 9.456 5.056 22.838 1.00 76.44 194 VAL A O 1
ATOM 1624 N N . ASN A 1 195 ? 9.468 4.390 20.709 1.00 72.88 195 ASN A N 1
ATOM 1625 C CA . ASN A 1 195 ? 10.750 3.689 20.826 1.00 72.88 195 ASN A CA 1
ATOM 1626 C C . ASN A 1 195 ? 11.962 4.637 20.757 1.00 72.88 195 ASN A C 1
ATOM 1628 O O . ASN A 1 195 ? 13.037 4.271 21.225 1.00 72.88 195 ASN A O 1
ATOM 1632 N N . VAL A 1 196 ? 11.809 5.820 20.150 1.00 72.38 196 VAL A N 1
ATOM 1633 C CA . VAL A 1 196 ? 12.882 6.820 19.979 1.00 72.38 196 VAL A CA 1
ATOM 1634 C C . VAL A 1 196 ? 12.841 7.883 21.080 1.00 72.38 196 VAL A C 1
ATOM 1636 O O . VAL A 1 196 ? 13.879 8.265 21.613 1.00 72.38 196 VAL A O 1
ATOM 1639 N N . GLU A 1 197 ? 11.648 8.354 21.435 1.00 61.25 197 GLU A N 1
ATOM 1640 C CA . GLU A 1 197 ? 11.396 9.314 22.510 1.00 61.25 197 GLU A CA 1
ATOM 1641 C C . GLU A 1 197 ? 10.955 8.528 23.753 1.00 61.25 197 GLU A C 1
ATOM 1643 O O . GLU A 1 197 ? 10.022 7.738 23.667 1.00 61.25 197 GLU A O 1
ATOM 1648 N N . ALA A 1 198 ? 11.643 8.704 24.887 1.00 56.72 198 ALA A N 1
ATOM 1649 C CA . ALA A 1 198 ? 11.544 7.866 26.088 1.00 56.72 198 ALA A CA 1
ATOM 1650 C C . ALA A 1 198 ? 10.128 7.301 26.411 1.00 56.72 198 ALA A C 1
ATOM 1652 O O . ALA A 1 198 ? 9.142 8.042 26.401 1.00 56.72 198 ALA A O 1
ATOM 1653 N N . PRO A 1 199 ? 10.016 6.019 26.820 1.00 55.06 199 PRO A N 1
ATOM 1654 C CA . PRO A 1 199 ? 8.751 5.272 26.918 1.00 55.06 199 PRO A CA 1
ATOM 1655 C C . PRO A 1 199 ? 7.745 5.765 27.979 1.00 55.06 199 PRO A C 1
ATOM 1657 O O . PRO A 1 199 ? 6.683 5.165 28.132 1.00 55.06 199 PRO A O 1
ATOM 1660 N N . GLN A 1 200 ? 8.044 6.830 28.730 1.00 51.53 200 GLN A N 1
ATOM 1661 C CA . GLN A 1 200 ? 7.279 7.220 29.922 1.00 51.53 200 GLN A CA 1
ATOM 1662 C C . GLN A 1 200 ? 6.030 8.076 29.664 1.00 51.53 200 GLN A C 1
ATOM 1664 O O . GLN A 1 200 ? 5.224 8.242 30.576 1.00 51.53 200 GLN A O 1
ATOM 1669 N N . SER A 1 201 ? 5.785 8.551 28.440 1.00 53.25 201 SER A N 1
ATOM 1670 C CA . SER A 1 201 ? 4.495 9.158 28.092 1.00 53.25 201 SER A CA 1
ATOM 1671 C C . SER A 1 201 ? 3.884 8.450 26.892 1.00 53.25 201 SER A C 1
ATOM 1673 O O . SER A 1 201 ? 4.156 8.805 25.747 1.00 53.25 201 SER A O 1
ATOM 1675 N N . HIS A 1 202 ? 3.036 7.447 27.124 1.00 59.19 202 HIS A N 1
ATOM 1676 C CA . HIS A 1 202 ? 2.130 7.001 26.070 1.00 59.19 202 HIS A CA 1
ATOM 1677 C C . HIS A 1 202 ? 1.086 8.103 25.851 1.00 59.19 202 HIS A C 1
ATOM 1679 O O . HIS A 1 202 ? 0.264 8.341 26.737 1.00 59.19 202 HIS A O 1
ATOM 1685 N N . PRO A 1 203 ? 1.093 8.792 24.701 1.00 75.00 203 PRO A N 1
ATOM 1686 C CA . PRO A 1 203 ? 0.146 9.865 24.466 1.00 75.00 203 PRO A CA 1
ATOM 1687 C C . PRO A 1 203 ? -1.260 9.282 24.337 1.00 75.00 203 PRO A C 1
ATOM 1689 O O . PRO A 1 203 ? -1.455 8.211 23.758 1.00 75.00 203 PRO A O 1
ATOM 1692 N N . GLU A 1 204 ? -2.252 10.008 24.846 1.00 84.50 204 GLU A N 1
ATOM 1693 C CA . GLU A 1 204 ? -3.673 9.640 24.818 1.00 84.50 204 GLU A CA 1
ATOM 1694 C C . GLU A 1 204 ? -4.138 9.185 23.419 1.00 84.50 204 GLU A C 1
ATOM 1696 O O . GLU A 1 204 ? -4.877 8.209 23.279 1.00 84.50 204 GLU A O 1
ATOM 1701 N N . THR A 1 205 ? -3.622 9.826 22.365 1.00 86.38 205 THR A N 1
ATOM 1702 C CA . THR A 1 205 ? -3.862 9.470 20.960 1.00 86.38 205 THR A CA 1
ATOM 1703 C C . THR A 1 205 ? -3.477 8.026 20.638 1.00 86.38 205 THR A C 1
ATOM 1705 O O . THR A 1 205 ? -4.234 7.328 19.966 1.00 86.38 205 THR A O 1
ATOM 1708 N N . TYR A 1 206 ? -2.337 7.539 21.132 1.00 88.88 206 TYR A N 1
ATOM 1709 C CA . TYR A 1 206 ? -1.886 6.170 20.876 1.00 88.88 206 TYR A CA 1
ATOM 1710 C C . TYR A 1 206 ? -2.791 5.138 21.564 1.00 88.88 206 TYR A C 1
ATOM 1712 O O . TYR A 1 206 ? -3.155 4.125 20.965 1.00 88.88 206 TYR A O 1
ATOM 1720 N N . VAL A 1 207 ? -3.236 5.428 22.791 1.00 89.31 207 VAL A N 1
ATOM 1721 C CA . VAL A 1 207 ? -4.202 4.587 23.518 1.00 89.31 207 VAL A CA 1
ATOM 1722 C C . VAL A 1 207 ? -5.546 4.546 22.784 1.00 89.31 207 VAL A C 1
ATOM 1724 O O . VAL A 1 207 ? -6.115 3.467 22.596 1.00 89.31 207 VAL A O 1
ATOM 1727 N N . LYS A 1 208 ? -6.030 5.695 22.294 1.00 91.50 208 LYS A N 1
ATOM 1728 C CA . LYS A 1 208 ? -7.249 5.768 21.472 1.00 91.50 208 LYS A CA 1
ATOM 1729 C C . LYS A 1 208 ? -7.110 4.965 20.177 1.00 91.50 208 LYS A C 1
ATOM 1731 O O . LYS A 1 208 ? -8.001 4.180 19.868 1.00 91.50 208 LYS A O 1
ATOM 1736 N N . LEU A 1 209 ? -5.987 5.072 19.463 1.00 93.81 209 LEU A N 1
ATOM 1737 C CA . LEU A 1 209 ? -5.725 4.274 18.257 1.00 93.81 209 LEU A CA 1
ATOM 1738 C C . LEU A 1 209 ? -5.760 2.765 18.541 1.00 93.81 209 LEU A C 1
ATOM 1740 O O . LEU A 1 209 ? -6.405 2.019 17.802 1.00 93.81 209 LEU A O 1
ATOM 1744 N N . LYS A 1 210 ? -5.150 2.307 19.644 1.00 93.06 210 LYS A N 1
ATOM 1745 C CA . LYS A 1 210 ? -5.236 0.899 20.072 1.00 93.06 210 LYS A CA 1
ATOM 1746 C C . LYS A 1 210 ? -6.671 0.469 20.361 1.00 93.06 210 LYS A C 1
ATOM 1748 O O . LYS A 1 210 ? -7.066 -0.631 19.978 1.00 93.06 210 LYS A O 1
ATOM 1753 N N . LYS A 1 211 ? -7.473 1.331 20.995 1.00 94.38 211 LYS A N 1
ATOM 1754 C CA . LYS A 1 211 ? -8.899 1.068 21.234 1.00 94.38 211 LYS A CA 1
ATOM 1755 C C . LYS A 1 211 ? -9.667 0.915 19.917 1.00 94.38 211 LYS A C 1
ATOM 1757 O O . LYS A 1 211 ? -10.422 -0.043 19.777 1.00 94.38 211 LYS A O 1
ATOM 1762 N N . ILE A 1 212 ? -9.437 1.800 18.945 1.00 95.38 212 ILE A N 1
ATOM 1763 C CA . ILE A 1 212 ? -10.052 1.720 17.608 1.00 95.38 212 ILE A CA 1
ATOM 1764 C C . ILE A 1 212 ? -9.669 0.403 16.922 1.00 95.38 212 ILE A C 1
ATOM 1766 O O . ILE A 1 212 ? -10.539 -0.295 16.407 1.00 95.38 212 ILE A O 1
ATOM 1770 N N . LYS A 1 213 ? -8.387 0.018 16.969 1.00 95.25 213 LYS A N 1
ATOM 1771 C CA . LYS A 1 213 ? -7.906 -1.261 16.425 1.00 95.25 213 LYS A CA 1
ATOM 1772 C C . LYS A 1 213 ? -8.561 -2.457 17.098 1.00 95.25 213 LYS A C 1
ATOM 1774 O O . LYS A 1 213 ? -8.986 -3.372 16.400 1.00 95.25 213 LYS A O 1
ATOM 1779 N N . LYS A 1 214 ? -8.708 -2.432 18.425 1.00 94.62 214 LYS A N 1
ATOM 1780 C CA . LYS A 1 214 ? -9.416 -3.482 19.163 1.00 94.62 214 LYS A CA 1
ATOM 1781 C C . LYS A 1 214 ? -10.857 -3.612 18.667 1.00 94.62 214 LYS A C 1
ATOM 1783 O O . LYS A 1 214 ? -11.257 -4.709 18.297 1.00 94.62 214 LYS A O 1
ATOM 1788 N N . ILE A 1 215 ? -11.598 -2.507 18.587 1.00 95.69 215 ILE A N 1
ATOM 1789 C CA . ILE A 1 215 ? -12.980 -2.485 18.076 1.00 95.69 215 ILE A CA 1
ATOM 1790 C C . ILE A 1 215 ? -13.052 -3.043 16.646 1.00 95.69 215 ILE A C 1
ATOM 1792 O O . ILE A 1 215 ? -13.877 -3.907 16.352 1.00 95.69 215 ILE A O 1
ATOM 1796 N N . PHE A 1 216 ? -12.149 -2.603 15.766 1.00 94.94 216 PHE A N 1
ATOM 1797 C CA . PHE A 1 216 ? -12.053 -3.098 14.393 1.00 94.94 216 PHE A CA 1
ATOM 1798 C C . PHE A 1 216 ? -11.828 -4.620 14.346 1.00 94.94 216 PHE A C 1
ATOM 1800 O O . PHE A 1 216 ? -12.539 -5.325 13.628 1.00 94.94 216 PHE A O 1
ATOM 1807 N N . SER A 1 217 ? -10.881 -5.138 15.136 1.00 91.62 217 SER A N 1
ATOM 1808 C CA . SER A 1 217 ? -10.548 -6.569 15.210 1.00 91.62 217 SER A CA 1
ATOM 1809 C C . SER A 1 217 ? -11.689 -7.438 15.742 1.00 91.62 217 SER A C 1
ATOM 1811 O O . SER A 1 217 ? -11.864 -8.554 15.268 1.00 91.62 217 SER A O 1
ATOM 1813 N N . HIS A 1 218 ? -12.511 -6.933 16.667 1.00 93.75 218 HIS A N 1
ATOM 1814 C CA . HIS A 1 218 ? -13.646 -7.693 17.215 1.00 93.75 218 HIS A CA 1
ATOM 1815 C C . HIS A 1 218 ? -14.867 -7.701 16.284 1.00 93.75 218 HIS A C 1
ATOM 1817 O O . HIS A 1 218 ? -15.798 -8.485 16.469 1.00 93.75 218 HIS A O 1
ATOM 1823 N N . SER A 1 219 ? -14.887 -6.850 15.255 1.00 94.62 219 SER A N 1
ATOM 1824 C CA . SER A 1 219 ? -16.017 -6.780 14.341 1.00 94.62 219 SER A CA 1
ATOM 1825 C C . SER A 1 219 ? -15.952 -7.856 13.258 1.00 94.62 219 SER A C 1
ATOM 1827 O O . SER A 1 219 ? -15.302 -7.687 12.225 1.00 94.62 219 SER A O 1
ATOM 1829 N N . THR A 1 220 ? -16.721 -8.934 13.434 1.00 93.25 220 THR A N 1
ATOM 1830 C CA . THR A 1 220 ? -16.795 -10.050 12.473 1.00 93.25 220 THR A CA 1
ATOM 1831 C C . THR A 1 220 ? -17.139 -9.593 11.052 1.00 93.25 220 THR A C 1
ATOM 1833 O O . THR A 1 220 ? -16.602 -10.133 10.087 1.00 93.25 220 THR A O 1
ATOM 1836 N N . LYS A 1 221 ? -18.015 -8.587 10.904 1.00 94.00 221 LYS A N 1
ATOM 1837 C CA . LYS A 1 221 ? -18.382 -8.022 9.594 1.00 94.00 221 LYS A CA 1
ATOM 1838 C C . LYS A 1 221 ? -17.154 -7.447 8.883 1.00 94.00 221 LYS A C 1
ATOM 1840 O O . LYS A 1 221 ? -16.868 -7.838 7.755 1.00 94.00 221 LYS A O 1
ATOM 1845 N N . HIS A 1 222 ? -16.427 -6.549 9.546 1.00 94.88 222 HIS A N 1
ATOM 1846 C CA . HIS A 1 222 ? -15.274 -5.875 8.951 1.00 94.88 222 HIS A CA 1
ATOM 1847 C C . HIS A 1 222 ? -14.117 -6.846 8.716 1.00 94.88 222 HIS A C 1
ATOM 1849 O O . HIS A 1 222 ? -13.519 -6.816 7.644 1.00 94.88 222 HIS A O 1
ATOM 1855 N N . GLN A 1 223 ? -13.871 -7.771 9.652 1.00 92.12 223 GLN A N 1
ATOM 1856 C CA . GLN A 1 223 ? -12.862 -8.812 9.464 1.00 92.12 223 GLN A CA 1
ATOM 1857 C C . GLN A 1 223 ? -13.168 -9.687 8.252 1.00 92.12 223 GLN A C 1
ATOM 1859 O O . GLN A 1 223 ? -12.287 -9.919 7.437 1.00 92.12 223 GLN A O 1
ATOM 1864 N N . LYS A 1 224 ? -14.417 -10.120 8.040 1.00 91.06 224 LYS A N 1
ATOM 1865 C CA . LYS A 1 224 ? -14.768 -10.911 6.847 1.00 91.06 224 LYS A CA 1
ATOM 1866 C C . LYS A 1 224 ? -14.474 -10.167 5.542 1.00 91.06 224 LYS A C 1
ATOM 1868 O O . LYS A 1 224 ? -13.985 -10.793 4.606 1.00 91.06 224 LYS A O 1
ATOM 1873 N N . MET A 1 225 ? -14.711 -8.858 5.510 1.00 92.81 225 MET A N 1
ATOM 1874 C CA . MET A 1 225 ? -14.538 -8.011 4.325 1.00 92.81 225 MET A CA 1
ATOM 1875 C C . MET A 1 225 ? -13.111 -7.495 4.109 1.00 92.81 225 MET A C 1
ATOM 1877 O O . MET A 1 225 ? -12.821 -6.974 3.034 1.00 92.81 225 MET A O 1
ATOM 1881 N N . LEU A 1 226 ? -12.220 -7.635 5.092 1.00 92.69 226 LEU A N 1
ATOM 1882 C CA . LEU A 1 226 ? -10.816 -7.281 4.926 1.00 92.69 226 LEU A CA 1
ATOM 1883 C C . LEU A 1 226 ? -10.158 -8.221 3.902 1.00 92.69 226 LEU A C 1
ATOM 1885 O O . LEU A 1 226 ? -10.356 -9.441 3.935 1.00 92.69 226 LEU A O 1
ATOM 1889 N N . VAL A 1 227 ? -9.395 -7.644 2.979 1.00 91.38 227 VAL A N 1
ATOM 1890 C CA . VAL A 1 227 ? -8.677 -8.385 1.931 1.00 91.38 227 VAL A CA 1
ATOM 1891 C C . VAL A 1 227 ? -7.605 -9.306 2.530 1.00 91.38 227 VAL A C 1
ATOM 1893 O O . VAL A 1 227 ? -7.110 -9.067 3.635 1.00 91.38 227 VAL A O 1
ATOM 1896 N N . LEU A 1 228 ? -7.292 -10.395 1.825 1.00 89.50 228 LEU A N 1
ATOM 1897 C CA . LEU A 1 228 ? -6.508 -11.517 2.356 1.00 89.50 228 LEU A CA 1
ATOM 1898 C C . LEU A 1 228 ? -5.091 -11.107 2.763 1.00 89.50 228 LEU A C 1
ATOM 1900 O O . LEU A 1 228 ? -4.624 -11.490 3.829 1.00 89.50 228 LEU A O 1
ATOM 1904 N N . GLU A 1 229 ? -4.429 -10.293 1.952 1.00 90.12 229 GLU A N 1
ATOM 1905 C CA . GLU A 1 229 ? -3.083 -9.796 2.212 1.00 90.12 229 GLU A CA 1
ATOM 1906 C C . GLU A 1 229 ? -3.023 -8.888 3.448 1.00 90.12 229 GLU A C 1
ATOM 1908 O O . GLU A 1 229 ? -2.058 -8.948 4.206 1.00 90.12 229 GLU A O 1
ATOM 1913 N N . LEU A 1 230 ? -4.068 -8.095 3.713 1.00 93.81 230 LEU A N 1
ATOM 1914 C CA . LEU A 1 230 ? -4.124 -7.254 4.912 1.00 93.81 230 LEU A CA 1
ATOM 1915 C C . LEU A 1 230 ? -4.416 -8.082 6.165 1.00 93.81 230 LEU A C 1
ATOM 1917 O O . LEU A 1 230 ? -3.820 -7.817 7.203 1.00 93.81 230 LEU A O 1
ATOM 1921 N N . LYS A 1 231 ? -5.271 -9.110 6.065 1.00 90.31 231 LYS A N 1
ATOM 1922 C CA . LYS A 1 231 ? -5.454 -10.101 7.142 1.00 90.31 231 LYS A CA 1
ATOM 1923 C C . LYS A 1 231 ? -4.141 -10.795 7.475 1.00 90.31 231 LYS A C 1
ATOM 1925 O O . LYS A 1 231 ? -3.772 -10.859 8.638 1.00 90.31 231 LYS A O 1
ATOM 1930 N N . TYR A 1 232 ? -3.426 -11.245 6.443 1.00 88.19 232 TYR A N 1
ATOM 1931 C CA . TYR A 1 232 ? -2.121 -11.875 6.589 1.00 88.19 232 TYR A CA 1
ATOM 1932 C C . TYR A 1 232 ? -1.165 -10.960 7.357 1.00 88.19 232 TYR A C 1
ATOM 1934 O O . TYR A 1 232 ? -0.599 -11.371 8.366 1.00 88.19 232 TYR A O 1
ATOM 1942 N N . ILE A 1 233 ? -1.026 -9.701 6.923 1.00 90.62 233 ILE A N 1
ATOM 1943 C CA . ILE A 1 233 ? -0.175 -8.723 7.610 1.00 90.62 233 ILE A CA 1
ATOM 1944 C C . ILE A 1 233 ? -0.630 -8.522 9.063 1.00 90.62 233 ILE A C 1
ATOM 1946 O O . ILE A 1 233 ? 0.219 -8.485 9.949 1.00 90.62 233 ILE A O 1
ATOM 1950 N N . ASP A 1 234 ? -1.936 -8.406 9.324 1.00 89.88 234 ASP A N 1
ATOM 1951 C CA . ASP A 1 234 ? -2.479 -8.221 10.677 1.00 89.88 234 ASP A CA 1
ATOM 1952 C C . ASP A 1 234 ? -2.075 -9.372 11.614 1.00 89.88 234 ASP A C 1
ATOM 1954 O O . ASP A 1 234 ? -1.524 -9.120 12.687 1.00 89.88 234 ASP A O 1
ATOM 1958 N N . THR A 1 235 ? -2.241 -10.621 11.169 1.00 86.56 235 THR A N 1
ATOM 1959 C CA . THR A 1 235 ? -1.823 -11.823 11.907 1.00 86.56 235 THR A CA 1
ATOM 1960 C C . THR A 1 235 ? -0.315 -11.828 12.164 1.00 86.56 235 THR A C 1
ATOM 1962 O O . THR A 1 235 ? 0.115 -12.024 13.303 1.00 86.56 235 THR A O 1
ATOM 1965 N N . VAL A 1 236 ? 0.516 -11.526 11.152 1.00 85.50 236 VAL A N 1
ATOM 1966 C CA . VAL A 1 236 ? 1.983 -11.487 11.333 1.00 85.50 236 VAL A CA 1
ATOM 1967 C C . VAL A 1 236 ? 2.398 -10.414 12.341 1.00 85.50 236 VAL A C 1
ATOM 1969 O O . VAL A 1 236 ? 3.307 -10.630 13.144 1.00 85.50 236 VAL A O 1
ATOM 1972 N N . LEU A 1 237 ? 1.754 -9.245 12.304 1.00 85.50 237 LEU A N 1
ATOM 1973 C CA . LEU A 1 237 ? 2.108 -8.119 13.164 1.00 85.50 237 LEU A CA 1
ATOM 1974 C C . LEU A 1 237 ? 1.675 -8.308 14.619 1.00 85.50 237 LEU A C 1
ATOM 1976 O O . LEU A 1 237 ? 2.377 -7.827 15.511 1.00 85.50 237 LEU A O 1
ATOM 1980 N N . TYR A 1 238 ? 0.539 -8.964 14.867 1.00 81.31 238 TYR A N 1
ATOM 1981 C CA . TYR A 1 238 ? -0.109 -8.926 16.181 1.00 81.31 238 TYR A CA 1
ATOM 1982 C C . TYR A 1 238 ? -0.308 -10.287 16.845 1.00 81.31 238 TYR A C 1
ATOM 1984 O O . TYR A 1 238 ? -0.318 -10.342 18.075 1.00 81.31 238 TYR A O 1
ATOM 1992 N N . GLU A 1 239 ? -0.427 -11.376 16.087 1.00 69.81 239 GLU A N 1
ATOM 1993 C CA . GLU A 1 239 ? -0.819 -12.678 16.644 1.00 69.81 239 GLU A CA 1
ATOM 1994 C C . GLU A 1 239 ? 0.388 -13.583 16.940 1.00 69.81 239 GLU A C 1
ATOM 1996 O O . GLU A 1 239 ? 0.253 -14.552 17.678 1.00 69.81 239 GLU A O 1
ATOM 2001 N N . LYS A 1 240 ? 1.602 -13.238 16.469 1.00 59.41 240 LYS A N 1
ATOM 2002 C CA . LYS A 1 240 ? 2.841 -14.041 16.647 1.00 59.41 240 LYS A CA 1
ATOM 2003 C C . LYS A 1 240 ? 2.674 -15.526 16.265 1.00 59.41 240 LYS A C 1
ATOM 2005 O O . LYS A 1 240 ? 3.484 -16.360 16.673 1.00 59.41 240 LYS A O 1
ATOM 2010 N N . GLU A 1 241 ? 1.647 -15.861 15.493 1.00 54.72 241 GLU A N 1
ATOM 2011 C CA . GLU A 1 241 ? 1.366 -17.227 15.082 1.00 54.72 241 GLU A CA 1
ATOM 2012 C C . GLU A 1 241 ? 2.306 -17.676 13.963 1.00 54.72 241 GLU A C 1
ATOM 2014 O O . GLU A 1 241 ? 2.865 -16.888 13.191 1.00 54.72 241 GLU A O 1
ATOM 2019 N N . ASN A 1 242 ? 2.516 -18.989 13.910 1.00 52.59 242 ASN A N 1
ATOM 2020 C CA . ASN A 1 242 ? 3.391 -19.612 12.938 1.00 52.59 242 ASN A CA 1
ATOM 2021 C C . ASN A 1 242 ? 2.736 -19.513 11.551 1.00 52.59 242 ASN A C 1
ATOM 2023 O O . ASN A 1 242 ? 1.715 -20.138 11.294 1.00 52.59 242 ASN A O 1
ATOM 2027 N N . LEU A 1 243 ? 3.372 -18.757 10.656 1.00 56.16 243 LEU A N 1
ATOM 2028 C CA . LEU A 1 243 ? 3.036 -18.465 9.246 1.00 56.16 243 LEU A CA 1
ATOM 2029 C C . LEU A 1 243 ? 2.760 -19.688 8.330 1.00 56.16 243 LEU A C 1
ATOM 2031 O O . LEU A 1 243 ? 2.715 -19.540 7.112 1.00 56.16 243 LEU A O 1
ATOM 2035 N N . ALA A 1 244 ? 2.681 -20.903 8.872 1.00 50.84 244 ALA A N 1
ATOM 2036 C CA . ALA A 1 244 ? 2.666 -22.161 8.135 1.00 50.84 244 ALA A CA 1
ATOM 2037 C C . ALA A 1 244 ? 1.298 -22.526 7.526 1.00 50.84 244 ALA A C 1
ATOM 2039 O O . ALA A 1 244 ? 1.250 -23.388 6.653 1.00 50.84 244 ALA A O 1
ATOM 2040 N N . GLU A 1 245 ? 0.198 -21.885 7.934 1.00 51.53 245 GLU A N 1
ATOM 2041 C CA . GLU A 1 245 ? -1.156 -22.294 7.513 1.00 51.53 245 GLU A CA 1
ATOM 2042 C C . GLU A 1 245 ? -1.675 -21.644 6.221 1.00 51.53 245 GLU A C 1
ATOM 2044 O O . GLU A 1 245 ? -2.729 -22.028 5.716 1.00 51.53 245 GLU A O 1
ATOM 2049 N N . ILE A 1 246 ? -0.951 -20.695 5.625 1.00 55.25 246 ILE A N 1
ATOM 2050 C CA . ILE A 1 246 ? -1.464 -19.929 4.479 1.00 55.25 246 ILE A CA 1
ATOM 2051 C C . ILE A 1 246 ? -0.820 -20.425 3.181 1.00 55.25 246 ILE A C 1
ATOM 2053 O O . ILE A 1 246 ? -0.059 -19.728 2.520 1.00 55.25 246 ILE A O 1
ATOM 2057 N N . THR A 1 247 ? -1.111 -21.676 2.827 1.00 57.47 247 THR A N 1
ATOM 2058 C CA . THR A 1 247 ? -0.519 -22.361 1.662 1.00 57.47 247 THR A CA 1
ATOM 2059 C C . THR A 1 247 ? -1.378 -22.279 0.397 1.00 57.47 247 THR A C 1
ATOM 2061 O O . THR A 1 247 ? -0.841 -22.311 -0.706 1.00 57.47 247 THR A O 1
ATOM 2064 N N . ASN A 1 248 ? -2.699 -22.090 0.510 1.00 62.09 248 ASN A N 1
ATOM 2065 C CA . ASN A 1 248 ? -3.592 -22.152 -0.659 1.00 62.09 248 ASN A CA 1
ATOM 2066 C C . ASN A 1 248 ? -3.652 -20.862 -1.505 1.00 62.09 248 ASN A C 1
ATOM 2068 O O . ASN A 1 248 ? -4.060 -20.921 -2.661 1.00 62.09 248 ASN A O 1
ATOM 2072 N N . HIS A 1 249 ? -3.231 -19.710 -0.964 1.00 71.38 249 HIS A N 1
ATOM 2073 C CA . HIS A 1 249 ? -3.315 -18.396 -1.635 1.00 71.38 249 HIS A CA 1
ATOM 2074 C C . HIS A 1 249 ? -2.010 -17.589 -1.565 1.00 71.38 249 HIS A C 1
ATOM 2076 O O . HIS A 1 249 ? -2.013 -16.363 -1.652 1.00 71.38 249 HIS A O 1
ATOM 2082 N N . GLU A 1 250 ? -0.873 -18.265 -1.395 1.00 77.25 250 GLU A N 1
ATOM 2083 C CA . GLU A 1 250 ? 0.419 -17.612 -1.157 1.00 77.25 250 GLU A CA 1
ATOM 2084 C C . GLU A 1 250 ? 0.813 -16.640 -2.287 1.00 77.25 250 GLU A C 1
ATOM 2086 O O . GLU A 1 250 ? 1.274 -15.530 -2.024 1.00 77.25 250 GLU A O 1
ATOM 2091 N N . ALA A 1 251 ? 0.594 -17.020 -3.552 1.00 79.75 251 ALA A N 1
ATOM 2092 C CA . ALA A 1 251 ? 0.918 -16.170 -4.700 1.00 79.75 251 ALA A CA 1
ATOM 2093 C C . ALA A 1 251 ? 0.108 -14.862 -4.707 1.00 79.75 251 ALA A C 1
ATOM 2095 O O . ALA A 1 251 ? 0.686 -13.792 -4.898 1.00 79.75 251 ALA A O 1
ATOM 2096 N N . ASP A 1 252 ? -1.197 -14.948 -4.432 1.00 82.62 252 ASP A N 1
ATOM 2097 C CA . ASP A 1 252 ? -2.092 -13.790 -4.381 1.00 82.62 252 ASP A CA 1
ATOM 2098 C C . ASP A 1 252 ? -1.707 -12.849 -3.230 1.00 82.62 252 ASP A C 1
ATOM 2100 O O . ASP A 1 252 ? -1.690 -11.630 -3.384 1.00 82.62 252 ASP A O 1
ATOM 2104 N N . ILE A 1 253 ? -1.319 -13.412 -2.082 1.00 86.38 253 ILE A N 1
ATOM 2105 C CA . ILE A 1 253 ? -0.861 -12.636 -0.924 1.00 86.38 253 ILE A CA 1
ATOM 2106 C C . ILE A 1 253 ? 0.443 -11.906 -1.241 1.00 86.38 253 ILE A C 1
ATOM 2108 O O . ILE A 1 253 ? 0.558 -10.718 -0.952 1.00 86.38 253 ILE A O 1
ATOM 2112 N N . ILE A 1 254 ? 1.416 -12.574 -1.868 1.00 84.50 254 ILE A N 1
ATOM 2113 C CA . ILE A 1 254 ? 2.681 -11.938 -2.264 1.00 84.50 254 ILE A CA 1
ATOM 2114 C C . ILE A 1 254 ? 2.424 -10.791 -3.248 1.00 84.50 254 ILE A C 1
ATOM 2116 O O . ILE A 1 254 ? 2.981 -9.703 -3.085 1.00 84.50 254 ILE A O 1
ATOM 2120 N N . GLU A 1 255 ? 1.591 -11.012 -4.267 1.00 85.94 255 GLU A N 1
ATOM 2121 C CA . GLU A 1 255 ? 1.222 -9.976 -5.238 1.00 85.94 255 GLU A CA 1
ATOM 2122 C C . GLU A 1 255 ? 0.500 -8.799 -4.552 1.00 85.94 255 GLU A C 1
ATOM 2124 O O . GLU A 1 255 ? 0.861 -7.641 -4.780 1.00 85.94 255 GLU A O 1
ATOM 2129 N N . GLY A 1 256 ? -0.435 -9.078 -3.638 1.00 89.62 256 GLY A N 1
ATOM 2130 C CA . GLY A 1 256 ? -1.141 -8.071 -2.842 1.00 89.62 256 GLY A CA 1
ATOM 2131 C C . GLY A 1 256 ? -0.212 -7.244 -1.946 1.00 89.62 256 GLY A C 1
ATOM 2132 O O . GLY A 1 256 ? -0.266 -6.013 -1.969 1.00 89.62 256 GLY A O 1
ATOM 2133 N N . ILE A 1 257 ? 0.708 -7.887 -1.217 1.00 90.69 257 ILE A N 1
ATOM 2134 C CA . ILE A 1 257 ? 1.699 -7.198 -0.372 1.00 90.69 257 ILE A CA 1
ATOM 2135 C C . ILE A 1 257 ? 2.633 -6.331 -1.230 1.00 90.69 257 ILE A C 1
ATOM 2137 O O . ILE A 1 257 ? 2.931 -5.193 -0.865 1.00 90.69 257 ILE A O 1
ATOM 2141 N N . ARG A 1 258 ? 3.077 -6.814 -2.399 1.00 88.62 258 ARG A N 1
ATOM 2142 C CA . ARG A 1 258 ? 3.898 -6.016 -3.331 1.00 88.62 258 ARG A CA 1
ATOM 2143 C C . ARG A 1 258 ? 3.151 -4.795 -3.856 1.00 88.62 258 ARG A C 1
ATOM 2145 O O . ARG A 1 258 ? 3.739 -3.713 -3.952 1.00 88.62 258 ARG A O 1
ATOM 2152 N N . LEU A 1 259 ? 1.867 -4.946 -4.171 1.00 91.38 259 LEU A N 1
ATOM 2153 C CA . LEU A 1 259 ? 1.023 -3.835 -4.592 1.00 91.38 259 LEU A CA 1
ATOM 2154 C C . LEU A 1 259 ? 0.850 -2.810 -3.463 1.00 91.38 259 LEU A C 1
ATOM 2156 O O . LEU A 1 259 ? 1.038 -1.617 -3.707 1.00 91.38 259 LEU A O 1
ATOM 2160 N N . LEU A 1 260 ? 0.596 -3.263 -2.231 1.00 93.50 260 LEU A N 1
ATOM 2161 C CA . LEU A 1 260 ? 0.541 -2.400 -1.049 1.00 93.50 260 LEU A CA 1
ATOM 2162 C C . LEU A 1 260 ? 1.851 -1.625 -0.864 1.00 93.50 260 LEU A C 1
ATOM 2164 O O . LEU A 1 260 ? 1.820 -0.401 -0.760 1.00 93.50 260 LEU A O 1
ATOM 2168 N N . ASN A 1 261 ? 3.003 -2.301 -0.898 1.00 90.75 261 ASN A N 1
ATOM 2169 C CA . ASN A 1 261 ? 4.315 -1.652 -0.790 1.00 90.75 261 ASN A CA 1
ATOM 2170 C C . ASN A 1 261 ? 4.482 -0.564 -1.860 1.00 90.75 261 ASN A C 1
ATOM 2172 O O . ASN A 1 261 ? 4.835 0.572 -1.552 1.00 90.75 261 ASN A O 1
ATOM 2176 N N . SER A 1 262 ? 4.117 -0.878 -3.105 1.00 89.25 262 SER A N 1
ATOM 2177 C CA . SER A 1 262 ? 4.187 0.050 -4.239 1.00 89.25 262 SER A CA 1
ATOM 2178 C C . SER A 1 262 ? 3.254 1.262 -4.123 1.00 89.25 262 SER A C 1
ATOM 2180 O O . SER A 1 262 ? 3.427 2.247 -4.850 1.00 89.25 262 SER A O 1
ATOM 2182 N N . GLN A 1 263 ? 2.209 1.178 -3.299 1.00 90.06 263 GLN A N 1
ATOM 2183 C CA . GLN A 1 263 ? 1.320 2.295 -2.979 1.00 90.06 263 GLN A CA 1
ATOM 2184 C C . GLN A 1 263 ? 1.871 3.099 -1.798 1.00 90.06 263 GLN A C 1
ATOM 2186 O O . GLN A 1 263 ? 1.951 4.322 -1.892 1.00 90.06 263 GLN A O 1
ATOM 2191 N N . LEU A 1 264 ? 2.311 2.424 -0.730 1.00 90.25 264 LEU A N 1
ATOM 2192 C CA . LEU A 1 264 ? 2.893 3.044 0.464 1.00 90.25 264 LEU A CA 1
ATOM 2193 C C . LEU A 1 264 ? 4.162 3.854 0.150 1.00 90.25 264 LEU A C 1
ATOM 2195 O O . LEU A 1 264 ? 4.346 4.921 0.726 1.00 90.25 264 LEU A O 1
ATOM 2199 N N . GLU A 1 265 ? 4.990 3.409 -0.803 1.00 86.25 265 GLU A N 1
ATOM 2200 C CA . GLU A 1 265 ? 6.173 4.140 -1.299 1.00 86.25 265 GLU A CA 1
ATOM 2201 C C . GLU A 1 265 ? 5.863 5.571 -1.777 1.00 86.25 265 GLU A C 1
ATOM 2203 O O . GLU A 1 265 ? 6.748 6.424 -1.803 1.00 86.25 265 GLU A O 1
ATOM 2208 N N . LYS A 1 266 ? 4.615 5.839 -2.175 1.00 83.56 266 LYS A N 1
ATOM 2209 C CA . LYS A 1 266 ? 4.168 7.134 -2.709 1.00 83.56 266 LYS A CA 1
ATOM 2210 C C . LYS A 1 266 ? 3.435 7.993 -1.691 1.00 83.56 266 LYS A C 1
ATOM 2212 O O . LYS A 1 266 ? 2.964 9.073 -2.042 1.00 83.56 266 LYS A O 1
ATOM 2217 N N . LEU A 1 267 ? 3.267 7.494 -0.473 1.00 85.12 267 LEU A N 1
ATOM 2218 C CA . LEU A 1 267 ? 2.583 8.203 0.595 1.00 85.12 267 LEU A CA 1
ATOM 2219 C C . LEU A 1 267 ? 3.593 8.943 1.477 1.00 85.12 267 LEU A C 1
ATOM 2221 O O . LEU A 1 267 ? 4.768 8.572 1.510 1.00 85.12 267 LEU A O 1
ATOM 2225 N N . PRO A 1 268 ? 3.155 9.971 2.226 1.00 81.69 268 PRO A N 1
ATOM 2226 C CA . PRO A 1 268 ? 4.037 10.759 3.076 1.00 81.69 268 PRO A CA 1
ATOM 2227 C C . PRO A 1 268 ? 4.898 9.901 4.007 1.00 81.69 268 PRO A C 1
ATOM 2229 O O . PRO A 1 268 ? 4.385 9.186 4.876 1.00 81.69 268 PRO A O 1
ATOM 2232 N N . SER A 1 269 ? 6.221 10.008 3.847 1.00 76.88 269 SER A N 1
ATOM 2233 C CA . SER A 1 269 ? 7.208 9.194 4.567 1.00 76.88 269 SER A CA 1
ATOM 2234 C C . SER A 1 269 ? 7.042 9.291 6.081 1.00 76.88 269 SER A C 1
ATOM 2236 O O . SER A 1 269 ? 7.117 8.290 6.783 1.00 76.88 269 SER A O 1
ATOM 2238 N N . ASN A 1 270 ? 6.730 10.480 6.596 1.00 74.19 270 ASN A N 1
ATOM 2239 C CA . ASN A 1 270 ? 6.607 10.724 8.034 1.00 74.19 270 ASN A CA 1
ATOM 2240 C C . ASN A 1 270 ? 5.493 9.896 8.698 1.00 74.19 270 ASN A C 1
ATOM 2242 O O . ASN A 1 270 ? 5.517 9.708 9.911 1.00 74.19 270 ASN A O 1
ATOM 2246 N N . SER A 1 271 ? 4.516 9.413 7.925 1.00 79.06 271 SER A N 1
ATOM 2247 C CA . SER A 1 271 ? 3.331 8.731 8.456 1.00 79.06 271 SER A CA 1
ATOM 2248 C C . SER A 1 271 ? 3.216 7.283 7.999 1.00 79.06 271 SER A C 1
ATOM 2250 O O . SER A 1 271 ? 2.806 6.435 8.785 1.00 79.06 271 SER A O 1
ATOM 2252 N N . TYR A 1 272 ? 3.604 6.979 6.759 1.00 90.25 272 TYR A N 1
ATOM 2253 C CA . TYR A 1 272 ? 3.422 5.647 6.178 1.00 90.25 272 TYR A CA 1
ATOM 2254 C C . TYR A 1 272 ? 4.714 4.825 6.105 1.00 90.25 272 TYR A C 1
ATOM 2256 O O . TYR A 1 272 ? 4.631 3.600 6.002 1.00 90.25 272 TYR A O 1
ATOM 2264 N N . ALA A 1 273 ? 5.898 5.446 6.236 1.00 88.12 273 ALA A N 1
ATOM 2265 C CA . ALA A 1 273 ? 7.174 4.720 6.229 1.00 88.12 273 ALA A CA 1
ATOM 2266 C C . ALA A 1 273 ? 7.242 3.576 7.252 1.00 88.12 273 ALA A C 1
ATOM 2268 O O . ALA A 1 273 ? 7.689 2.494 6.881 1.00 88.12 273 ALA A O 1
ATOM 2269 N N . PRO A 1 274 ? 6.774 3.741 8.506 1.00 90.62 274 PRO A N 1
ATOM 2270 C CA . PRO A 1 274 ? 6.874 2.669 9.496 1.00 90.62 274 PRO A CA 1
ATOM 2271 C C . PRO A 1 274 ? 6.053 1.427 9.120 1.00 90.62 274 PRO A C 1
ATOM 2273 O O . PRO A 1 274 ? 6.461 0.304 9.407 1.00 90.62 274 PRO A O 1
ATOM 2276 N N . LEU A 1 275 ? 4.909 1.607 8.449 1.00 93.62 275 LEU A N 1
ATOM 2277 C CA . LEU A 1 275 ? 4.124 0.486 7.927 1.00 93.62 275 LEU A CA 1
ATOM 2278 C C . LEU A 1 275 ? 4.788 -0.137 6.693 1.00 93.62 275 LEU A C 1
ATOM 2280 O O . LEU A 1 275 ? 4.799 -1.360 6.563 1.00 93.62 275 LEU A O 1
ATOM 2284 N N . LEU A 1 276 ? 5.370 0.683 5.814 1.00 92.44 276 LEU A N 1
ATOM 2285 C CA . LEU A 1 276 ? 6.132 0.201 4.661 1.00 92.44 276 LEU A CA 1
ATOM 2286 C C . LEU A 1 276 ? 7.328 -0.665 5.093 1.00 92.44 276 LEU A C 1
ATOM 2288 O O . LEU A 1 276 ? 7.524 -1.749 4.560 1.00 92.44 276 LEU A O 1
ATOM 2292 N N . GLU A 1 277 ? 8.090 -0.240 6.102 1.00 89.75 277 GLU A N 1
ATOM 2293 C CA . GLU A 1 277 ? 9.215 -1.011 6.656 1.00 89.75 277 GLU A CA 1
ATOM 2294 C C . GLU A 1 277 ? 8.765 -2.401 7.138 1.00 89.75 277 GLU A C 1
ATOM 2296 O O . GLU A 1 277 ? 9.373 -3.417 6.797 1.00 89.75 277 GLU A O 1
ATOM 2301 N N . LYS A 1 278 ? 7.654 -2.457 7.883 1.00 90.44 278 LYS A N 1
ATOM 2302 C CA . LYS A 1 278 ? 7.074 -3.712 8.380 1.00 90.44 278 LYS A CA 1
ATOM 2303 C C . LYS A 1 278 ? 6.601 -4.628 7.249 1.00 90.44 278 LYS A C 1
ATOM 2305 O O . LYS A 1 278 ? 6.887 -5.820 7.256 1.00 90.44 278 LYS A O 1
ATOM 2310 N N . THR A 1 279 ? 5.890 -4.081 6.270 1.00 91.50 279 THR A N 1
ATOM 2311 C CA . THR A 1 279 ? 5.333 -4.849 5.142 1.00 91.50 279 THR A CA 1
ATOM 2312 C C . THR A 1 279 ? 6.414 -5.339 4.174 1.00 91.50 279 THR A C 1
ATOM 2314 O O . THR A 1 279 ? 6.322 -6.460 3.670 1.00 91.50 279 THR A O 1
ATOM 2317 N N . LEU A 1 280 ? 7.497 -4.577 3.987 1.00 88.56 280 LEU A N 1
ATOM 2318 C CA . LEU A 1 280 ? 8.700 -5.035 3.286 1.00 88.56 280 LEU A CA 1
ATOM 2319 C C . LEU A 1 280 ? 9.377 -6.201 4.013 1.00 88.56 280 LEU A C 1
ATOM 2321 O O . LEU A 1 280 ? 9.754 -7.179 3.368 1.00 88.56 280 LEU A O 1
ATOM 2325 N N . LEU A 1 281 ? 9.499 -6.131 5.342 1.00 86.50 281 LEU A N 1
ATOM 2326 C CA . LEU A 1 281 ? 10.078 -7.210 6.143 1.00 86.50 281 LEU A CA 1
ATOM 2327 C C . LEU A 1 281 ? 9.253 -8.499 6.035 1.00 86.50 281 LEU A C 1
ATOM 2329 O O . LEU A 1 281 ? 9.823 -9.564 5.814 1.00 86.50 281 LEU A O 1
ATOM 2333 N N . ILE A 1 282 ? 7.924 -8.395 6.093 1.00 87.12 282 ILE A N 1
ATOM 2334 C CA . ILE A 1 282 ? 7.014 -9.532 5.886 1.00 87.12 282 ILE A CA 1
ATOM 2335 C C . ILE A 1 282 ? 7.197 -10.129 4.484 1.00 87.12 282 ILE A C 1
ATOM 2337 O O . ILE A 1 282 ? 7.353 -11.340 4.343 1.00 87.12 282 ILE A O 1
ATOM 2341 N N . ASN A 1 283 ? 7.229 -9.293 3.443 1.00 83.75 283 ASN A N 1
ATOM 2342 C CA . ASN A 1 283 ? 7.450 -9.755 2.071 1.00 83.75 283 ASN A CA 1
ATOM 2343 C C . ASN A 1 283 ? 8.794 -10.493 1.930 1.00 83.75 283 ASN A C 1
ATOM 2345 O O . ASN A 1 283 ? 8.849 -11.564 1.332 1.00 83.75 283 ASN A O 1
ATOM 2349 N N . ASN A 1 284 ? 9.866 -9.966 2.527 1.00 80.38 284 ASN A N 1
ATOM 2350 C CA . ASN A 1 284 ? 11.178 -10.612 2.510 1.00 80.38 284 ASN A CA 1
ATOM 2351 C C . ASN A 1 284 ? 11.166 -11.959 3.242 1.00 80.38 284 ASN A C 1
ATOM 2353 O O . ASN A 1 284 ? 11.714 -12.921 2.718 1.00 80.38 284 ASN A O 1
ATOM 2357 N N . GLN A 1 285 ? 10.489 -12.065 4.389 1.00 80.19 285 GLN A N 1
ATOM 2358 C CA . GLN A 1 285 ? 10.343 -13.333 5.115 1.00 80.19 285 GLN A CA 1
ATOM 2359 C C . GLN A 1 285 ? 9.617 -14.403 4.289 1.00 80.19 285 GLN A C 1
ATOM 2361 O O . GLN A 1 285 ? 9.994 -15.574 4.332 1.00 80.19 285 GLN A O 1
ATOM 2366 N N . ILE A 1 286 ? 8.587 -14.022 3.525 1.00 79.25 286 ILE A N 1
ATOM 2367 C CA . ILE A 1 286 ? 7.891 -14.952 2.623 1.00 79.25 286 ILE A CA 1
ATOM 2368 C C . ILE A 1 286 ? 8.847 -15.429 1.521 1.00 79.25 286 ILE A C 1
ATOM 2370 O O . ILE A 1 286 ? 8.963 -16.627 1.265 1.00 79.25 286 ILE A O 1
ATOM 2374 N N . LEU A 1 287 ? 9.583 -14.503 0.898 1.00 75.12 287 LEU A N 1
ATOM 2375 C CA . LEU A 1 287 ? 10.550 -14.835 -0.152 1.00 75.12 287 LEU A CA 1
ATOM 2376 C C . LEU A 1 287 ? 11.698 -15.713 0.372 1.00 75.12 287 LEU A C 1
ATOM 2378 O O . LEU A 1 287 ? 12.086 -16.662 -0.304 1.00 75.12 287 LEU A O 1
ATOM 2382 N N . GLU A 1 288 ? 12.206 -15.446 1.577 1.00 74.00 288 GLU A N 1
ATOM 2383 C CA . GLU A 1 288 ? 13.214 -16.275 2.253 1.00 74.00 288 GLU A CA 1
ATOM 2384 C C . GLU A 1 288 ? 12.746 -17.716 2.417 1.00 74.00 288 GLU A C 1
ATOM 2386 O O . GLU A 1 288 ? 13.466 -18.646 2.054 1.00 74.00 288 GLU A O 1
ATOM 2391 N N . LYS A 1 289 ? 11.523 -17.906 2.921 1.00 75.56 289 LYS A N 1
ATOM 2392 C CA . LYS A 1 289 ? 10.940 -19.239 3.107 1.00 75.56 289 LYS A CA 1
ATOM 2393 C C . LYS A 1 289 ? 10.777 -19.987 1.791 1.00 75.56 289 LYS A C 1
ATOM 2395 O O . LYS A 1 289 ? 11.036 -21.185 1.741 1.00 75.56 289 LYS A O 1
ATOM 2400 N N . LYS A 1 290 ? 10.367 -19.284 0.736 1.00 71.69 290 LYS A N 1
ATOM 2401 C CA . LYS A 1 290 ? 10.083 -19.882 -0.569 1.00 71.69 290 LYS A CA 1
ATOM 2402 C C . LYS A 1 290 ? 11.339 -20.252 -1.355 1.00 71.69 290 LYS A C 1
ATOM 2404 O O . LYS A 1 290 ? 11.363 -21.287 -2.012 1.00 71.69 290 LYS A O 1
ATOM 2409 N N . PHE A 1 291 ? 12.361 -19.401 -1.318 1.00 68.50 291 PHE A N 1
ATOM 2410 C CA . PHE A 1 291 ? 13.547 -19.539 -2.169 1.00 68.50 291 PHE A CA 1
ATOM 2411 C C . PHE A 1 291 ? 14.803 -19.994 -1.411 1.00 68.50 291 PHE A C 1
ATOM 2413 O O . PHE A 1 291 ? 15.843 -20.200 -2.030 1.00 68.50 291 PHE A O 1
ATOM 2420 N N . GLY A 1 292 ? 14.733 -20.165 -0.085 1.00 60.28 292 GLY A N 1
ATOM 2421 C CA . GLY A 1 292 ? 15.810 -20.732 0.738 1.00 60.28 292 GLY A CA 1
ATOM 2422 C C . GLY A 1 292 ? 17.052 -19.845 0.893 1.00 60.28 292 GLY A C 1
ATOM 2423 O O . GLY A 1 292 ? 17.999 -20.211 1.586 1.00 60.28 292 GLY A O 1
ATOM 2424 N N . SER A 1 293 ? 17.073 -18.667 0.274 1.00 57.16 293 SER A N 1
ATOM 2425 C CA . SER A 1 293 ? 18.166 -17.707 0.378 1.00 57.16 293 SER A CA 1
ATOM 2426 C C . SER A 1 293 ? 17.928 -16.768 1.555 1.00 57.16 293 SER A C 1
ATOM 2428 O O . SER A 1 293 ? 17.067 -15.897 1.483 1.00 57.16 293 SER A O 1
ATOM 2430 N N . ILE A 1 294 ? 18.715 -16.918 2.621 1.00 53.78 294 ILE A N 1
ATOM 2431 C CA . ILE A 1 294 ? 18.757 -15.968 3.737 1.00 53.78 294 ILE A CA 1
ATOM 2432 C C . ILE A 1 294 ? 19.233 -14.616 3.173 1.00 53.78 294 ILE A C 1
ATOM 2434 O O . ILE A 1 294 ? 20.389 -14.501 2.761 1.00 53.78 294 ILE A O 1
ATOM 2438 N N . PHE A 1 295 ? 18.399 -13.567 3.178 1.00 53.12 295 PHE A N 1
ATOM 2439 C CA . PHE A 1 295 ? 18.744 -12.235 2.641 1.00 53.12 295 PHE A CA 1
ATOM 2440 C C . PHE A 1 295 ? 19.778 -11.487 3.510 1.00 53.12 295 PHE A C 1
ATOM 2442 O O . PHE A 1 295 ? 19.990 -10.288 3.324 1.00 53.12 295 PHE A O 1
ATOM 2449 N N . LYS A 1 296 ? 20.482 -12.179 4.423 1.00 48.56 296 LYS A N 1
ATOM 2450 C CA . LYS A 1 296 ? 21.444 -11.612 5.388 1.00 48.56 296 LYS A CA 1
ATOM 2451 C C . LYS A 1 296 ? 22.495 -10.696 4.749 1.00 48.56 296 LYS A C 1
ATOM 2453 O O . LYS A 1 296 ? 22.955 -9.786 5.424 1.00 48.56 296 LYS A O 1
ATOM 2458 N N . ASN A 1 297 ? 22.808 -10.874 3.462 1.00 40.81 297 ASN A N 1
ATOM 2459 C CA . ASN A 1 297 ? 23.794 -10.057 2.746 1.00 40.81 297 ASN A CA 1
ATOM 2460 C C . ASN A 1 297 ? 23.236 -9.245 1.568 1.00 40.81 297 ASN A C 1
ATOM 2462 O O . ASN A 1 297 ? 23.987 -8.485 0.960 1.00 40.81 297 ASN A O 1
ATOM 2466 N N . LEU A 1 298 ? 21.943 -9.348 1.242 1.00 45.00 298 LEU A N 1
ATOM 2467 C CA . LEU A 1 298 ? 21.370 -8.555 0.152 1.00 45.00 298 LEU A CA 1
ATOM 2468 C C . LEU A 1 298 ? 21.080 -7.117 0.570 1.00 45.00 298 LEU A C 1
ATOM 2470 O O . LEU A 1 298 ? 21.062 -6.273 -0.304 1.00 45.00 298 LEU A O 1
ATOM 2474 N N . ASN A 1 299 ? 20.966 -6.784 1.859 1.00 43.91 299 ASN A N 1
ATOM 2475 C CA . ASN A 1 299 ? 20.878 -5.379 2.290 1.00 43.91 299 ASN A CA 1
ATOM 2476 C C . ASN A 1 299 ? 22.140 -4.561 1.950 1.00 43.91 299 ASN A C 1
ATOM 2478 O O . ASN A 1 299 ? 22.040 -3.349 1.792 1.00 43.91 299 ASN A O 1
ATOM 2482 N N . ASN A 1 300 ? 23.298 -5.211 1.768 1.00 39.59 300 ASN A N 1
ATOM 2483 C CA . ASN A 1 300 ? 24.530 -4.547 1.321 1.00 39.59 300 ASN A CA 1
ATOM 2484 C C . ASN A 1 300 ? 24.533 -4.240 -0.189 1.00 39.59 300 ASN A C 1
ATOM 2486 O O . ASN A 1 300 ? 25.317 -3.413 -0.644 1.00 39.59 300 ASN A O 1
ATOM 2490 N N . PHE A 1 301 ? 23.658 -4.891 -0.964 1.00 39.06 301 PHE A N 1
ATOM 2491 C CA . PHE A 1 301 ? 23.505 -4.701 -2.417 1.00 39.06 301 PHE A CA 1
ATOM 2492 C C . PHE A 1 301 ? 22.112 -4.185 -2.814 1.00 39.06 301 PHE A C 1
ATOM 2494 O O . PHE A 1 301 ? 21.866 -3.820 -3.964 1.00 39.06 301 PHE A O 1
ATOM 2501 N N . GLY A 1 302 ? 21.184 -4.175 -1.864 1.00 40.38 302 GLY A N 1
ATOM 2502 C CA . GLY A 1 302 ? 19.827 -3.699 -1.983 1.00 40.38 302 GLY A CA 1
ATOM 2503 C C . GLY A 1 302 ? 19.891 -2.194 -1.955 1.00 40.38 302 GLY A C 1
ATOM 2504 O O . GLY A 1 302 ? 20.255 -1.594 -0.946 1.00 40.38 302 GLY A O 1
ATOM 2505 N N . ILE A 1 303 ? 19.571 -1.580 -3.086 1.00 40.50 303 ILE A N 1
ATOM 2506 C CA . ILE A 1 303 ? 19.461 -0.134 -3.143 1.00 40.50 303 ILE A CA 1
ATOM 2507 C C . ILE A 1 303 ? 18.222 0.249 -2.329 1.00 40.50 303 ILE A C 1
ATOM 2509 O O . ILE A 1 303 ? 17.105 0.271 -2.841 1.00 40.50 303 ILE A O 1
ATOM 2513 N N . ASN A 1 304 ? 18.424 0.497 -1.038 1.00 42.12 304 ASN A N 1
ATOM 2514 C CA . ASN A 1 304 ? 17.418 1.065 -0.161 1.00 42.12 304 ASN A CA 1
ATOM 2515 C C . ASN A 1 304 ? 17.398 2.563 -0.428 1.00 42.12 304 ASN A C 1
ATOM 2517 O O . ASN A 1 304 ? 18.294 3.303 -0.019 1.00 42.12 304 ASN A O 1
ATOM 2521 N N . PHE A 1 305 ? 16.394 3.005 -1.175 1.00 47.19 305 PHE A N 1
ATOM 2522 C CA . PHE A 1 305 ? 16.207 4.427 -1.392 1.00 47.19 305 PHE A CA 1
ATOM 2523 C C . PHE A 1 305 ? 15.640 5.051 -0.122 1.00 47.19 305 PHE A C 1
ATOM 2525 O O . PHE A 1 305 ? 14.653 4.537 0.412 1.00 47.19 305 PHE A O 1
ATOM 2532 N N . PRO A 1 306 ? 16.216 6.165 0.358 1.00 45.81 306 PRO A N 1
ATOM 2533 C CA . PRO A 1 306 ? 15.538 6.955 1.364 1.00 45.81 306 PRO A CA 1
ATOM 2534 C C . PRO A 1 306 ? 14.186 7.367 0.785 1.00 45.81 306 PRO A C 1
ATOM 2536 O O . PRO A 1 306 ? 14.105 7.846 -0.350 1.00 45.81 306 PRO A O 1
ATOM 2539 N N . LEU A 1 307 ? 13.122 7.140 1.551 1.00 49.72 307 LEU A N 1
ATOM 2540 C CA . LEU A 1 307 ? 11.782 7.546 1.149 1.00 49.72 307 LEU A CA 1
ATOM 2541 C C . LEU A 1 307 ? 11.804 9.041 0.855 1.00 49.72 307 LEU A C 1
ATOM 2543 O O . LEU A 1 307 ? 12.297 9.834 1.663 1.00 49.72 307 LEU A O 1
ATOM 2547 N N . SER A 1 308 ? 11.310 9.424 -0.321 1.00 42.50 308 SER A N 1
ATOM 2548 C CA . SER A 1 308 ? 11.221 10.831 -0.682 1.00 42.50 308 SER A CA 1
ATOM 2549 C C . SER A 1 308 ? 10.400 11.551 0.382 1.00 42.50 308 SER A C 1
ATOM 2551 O O . SER A 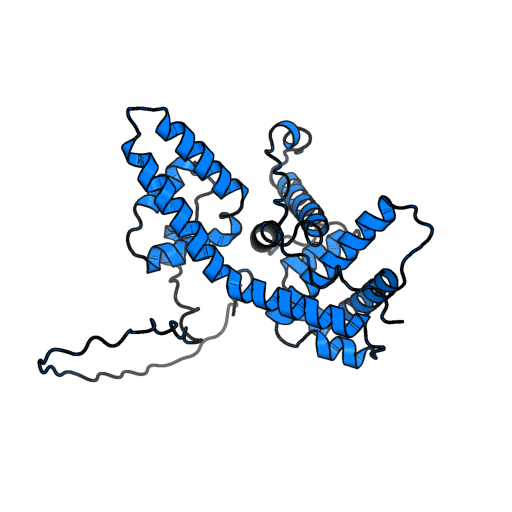1 308 ? 9.282 11.123 0.682 1.00 42.50 308 SER A O 1
ATOM 2553 N N . LYS A 1 309 ? 10.933 12.649 0.931 1.00 46.16 309 LYS A N 1
ATOM 2554 C CA . LYS A 1 309 ? 10.139 13.582 1.731 1.00 46.16 309 LYS A CA 1
ATOM 2555 C C . LYS A 1 309 ? 9.058 14.144 0.817 1.00 46.16 309 LYS A C 1
ATOM 2557 O O . LYS A 1 309 ? 9.314 15.040 0.020 1.00 46.16 309 LYS A O 1
ATOM 2562 N N . ILE A 1 310 ? 7.870 13.568 0.880 1.00 48.50 310 ILE A N 1
ATOM 2563 C CA . ILE A 1 310 ? 6.704 14.146 0.234 1.00 48.50 310 ILE A CA 1
ATOM 2564 C C . ILE A 1 310 ? 6.289 15.329 1.109 1.00 48.50 310 ILE A C 1
ATOM 2566 O O . ILE A 1 310 ? 6.029 15.157 2.297 1.00 48.50 310 ILE A O 1
ATOM 2570 N N . GLU A 1 311 ? 6.281 16.531 0.528 1.00 45.78 311 GLU A N 1
ATOM 2571 C CA . GLU A 1 311 ? 5.996 17.795 1.230 1.00 45.78 311 GLU A CA 1
ATOM 2572 C C . GLU A 1 311 ? 4.588 17.842 1.844 1.00 45.78 311 GLU A C 1
ATOM 2574 O O . GLU A 1 311 ? 4.329 18.614 2.764 1.00 45.78 311 GLU A O 1
ATOM 2579 N N . THR A 1 312 ? 3.669 16.998 1.366 1.00 50.94 312 THR A N 1
ATOM 2580 C CA . THR A 1 312 ? 2.339 16.866 1.962 1.00 50.94 312 THR A CA 1
ATOM 2581 C C . THR A 1 312 ? 2.410 16.016 3.224 1.00 50.94 312 THR A C 1
ATOM 2583 O O . THR A 1 312 ? 2.602 14.806 3.182 1.00 50.94 312 THR A O 1
ATOM 2586 N N . ASN A 1 313 ? 2.237 16.659 4.374 1.00 54.34 313 ASN A N 1
ATOM 2587 C CA . ASN A 1 313 ? 2.104 15.981 5.658 1.00 54.34 313 ASN A CA 1
ATOM 2588 C C . ASN A 1 313 ? 0.771 15.213 5.730 1.00 54.34 313 ASN A C 1
ATOM 2590 O O . ASN A 1 313 ? -0.252 15.683 5.227 1.00 54.34 313 ASN A O 1
ATOM 2594 N N . SER A 1 314 ? 0.760 14.038 6.376 1.00 59.06 314 SER A N 1
ATOM 2595 C CA . SER A 1 314 ? -0.502 13.355 6.697 1.00 59.06 314 SER A CA 1
ATOM 2596 C C . SER A 1 314 ? -1.369 14.247 7.579 1.00 59.06 314 SER A C 1
ATOM 2598 O O . SER A 1 314 ? -0.876 14.911 8.495 1.00 59.06 314 SER A O 1
ATOM 2600 N N . ARG A 1 315 ? -2.687 14.195 7.369 1.00 63.62 315 ARG A N 1
ATOM 2601 C CA . ARG A 1 315 ? -3.670 14.977 8.142 1.00 63.62 315 ARG A CA 1
ATOM 2602 C C . ARG A 1 315 ? -3.734 14.596 9.622 1.00 63.62 315 ARG A C 1
ATOM 2604 O O . ARG A 1 315 ? -4.378 15.298 10.406 1.00 63.62 315 ARG A O 1
ATOM 2611 N N . LEU A 1 316 ? -3.093 13.484 9.984 1.00 58.78 316 LEU A N 1
ATOM 2612 C CA . LEU A 1 316 ? -2.958 12.988 11.351 1.00 58.78 316 LEU A CA 1
ATOM 2613 C C . LEU A 1 316 ? -1.799 13.646 12.122 1.00 58.78 316 LEU A C 1
ATOM 2615 O O . LEU A 1 316 ? -1.759 13.523 13.342 1.00 58.78 316 LEU A O 1
ATOM 2619 N N . ILE A 1 317 ? -0.884 14.355 11.445 1.00 56.41 317 ILE A N 1
ATOM 2620 C CA . ILE A 1 317 ? 0.250 15.045 12.090 1.00 56.41 317 ILE A CA 1
ATOM 2621 C C . ILE A 1 317 ? -0.227 16.271 12.890 1.00 56.41 317 ILE A C 1
ATOM 2623 O O . ILE A 1 317 ? 0.323 16.573 13.943 1.00 56.41 317 ILE A O 1
ATOM 2627 N N . GLU A 1 318 ? -1.293 16.936 12.440 1.00 51.38 318 GLU A N 1
ATOM 2628 C CA . GLU A 1 318 ? -1.823 18.177 13.030 1.00 51.38 318 GLU A CA 1
ATOM 2629 C C . GLU A 1 318 ? -2.804 17.962 14.195 1.00 51.38 318 GLU A C 1
ATOM 2631 O O . GLU A 1 318 ? -3.544 18.876 14.553 1.00 51.38 318 GLU A O 1
ATOM 2636 N N . ILE A 1 319 ? -2.878 16.768 14.793 1.00 52.72 319 ILE A N 1
ATOM 2637 C CA . ILE A 1 319 ? -3.706 16.566 15.994 1.00 52.72 319 ILE A CA 1
ATOM 2638 C C . ILE A 1 319 ? -2.954 17.159 17.199 1.00 52.72 319 ILE A C 1
ATOM 2640 O O . ILE A 1 319 ? -2.441 16.439 18.053 1.00 52.72 319 ILE A O 1
ATOM 2644 N N . GLN A 1 320 ? -2.840 18.486 17.238 1.00 42.91 320 GLN A N 1
ATOM 2645 C CA . GLN A 1 320 ? -2.592 19.227 18.468 1.00 42.91 320 GLN A CA 1
ATOM 2646 C C . GLN A 1 320 ? -3.936 19.452 19.161 1.00 42.91 320 GLN A C 1
ATOM 2648 O O . GLN A 1 320 ? -4.964 19.622 18.505 1.00 42.91 320 GLN A O 1
ATOM 2653 N N . LYS A 1 321 ? -3.926 19.347 20.493 1.00 37.81 321 LYS A N 1
ATOM 2654 C CA . LYS A 1 321 ? -5.100 19.531 21.345 1.00 37.81 321 LYS A CA 1
ATOM 2655 C C . LYS A 1 321 ? -5.787 20.849 20.978 1.00 37.81 321 LYS A C 1
ATOM 2657 O O . LYS A 1 321 ? -5.165 21.900 21.080 1.00 37.81 321 LYS A O 1
ATOM 2662 N N . ASN A 1 322 ? -7.056 20.781 20.588 1.00 32.34 322 ASN A N 1
ATOM 2663 C CA . ASN A 1 322 ? -7.941 21.905 20.850 1.00 32.34 322 ASN A CA 1
ATOM 2664 C C . ASN A 1 322 ? -8.217 21.833 22.354 1.00 32.34 322 ASN A C 1
ATOM 2666 O O . ASN A 1 322 ? -8.972 20.958 22.784 1.00 32.34 322 ASN A O 1
ATOM 2670 N N . GLU A 1 323 ? -7.483 22.633 23.125 1.00 33.00 323 GLU A N 1
ATOM 2671 C CA . GLU A 1 323 ? -7.848 22.967 24.506 1.00 33.00 323 GLU A CA 1
ATOM 2672 C C . GLU A 1 323 ? -9.050 23.911 24.522 1.00 33.00 323 GLU A C 1
ATOM 2674 O O . GLU A 1 323 ? -9.136 24.775 23.614 1.00 33.00 323 GLU A O 1
#

Foldseek 3Di:
DPPFDDDDDPDDDDDDDDDDDDDDDDDDDDDDDDDPDPPPDPPDDPPPVVDDPPVLLVVLEDDPPDDLVVNLVVLLPPPDLVSNLVSCLSHVLVLFPVSLVVLVVVLVVQCPDPVRVVCNVSSVVNSVSSVVSSCVNCVVLVVLLLLLLVLLVVQLQDPDDLVVLVVSQDQALSSLQSNLLQLVLQLLLLVVVCVVPPVPDPDPSNVSSVVSVVSCVPDPSSLVSHDPLSNLLVCVVPVVDDSPPPDPCLVSNLSRLSSVLRSLLPDACSRSVSVSVSSVVVSVVSVCVVVVDDCPPCVVVDPPDDRPRDVDDRPVVPPDDPD